Protein AF-A0A913YSI7-F1 (afdb_monomer_lite)

Organism: Exaiptasia diaphana (NCBI:txid2652724)

Secondary structure (DSSP, 8-state):
--------S-EE-HHHHHHHHHHHHT-S----S-HHHHHHHHHHHHHHHHHHHHHHTSEEE-SS-EEE---S---HHHHHHHHHHHHHHHHHHHHHHHHHHHHHHHHHHHHHHHHHHHHHHHHS-TT--TTPPPSS-EEEEE-TT--EEEEE-TTSS-EEEEESS-EEEEEHHHHHHHHHHTT-

Foldseek 3Di:
DDPPPPCDQDKDFLVVVLVVVVCVVCVPDDDDDDCPVVSVVSSVVSVVVLVVCVVQPQWDDDPTIITGDHGPPPVVVVVVVVVVVVVVVVVVVVVVVVVVVVVVVVVVLQVVLVVVVVVVVVVDDPPPPPPDDDPWDKDKADDPPWDWDWDADPVRPDIDIDTPGDIDIGTPSNVSNVVVVVPD

Structure (mmCIF, N/CA/C/O backbone):
data_AF-A0A913YSI7-F1
#
_entry.id   AF-A0A913YSI7-F1
#
loop_
_atom_site.group_PDB
_atom_site.id
_atom_site.type_symbol
_atom_site.label_atom_id
_atom_site.label_alt_id
_atom_site.label_comp_id
_atom_site.label_asym_id
_atom_site.label_entity_id
_atom_site.label_seq_id
_atom_site.pdbx_PDB_ins_code
_atom_site.Cartn_x
_atom_site.Cartn_y
_atom_site.Cartn_z
_atom_site.occupancy
_atom_site.B_iso_or_equiv
_atom_site.auth_seq_id
_atom_site.auth_comp_id
_atom_site.auth_asym_id
_atom_site.auth_atom_id
_atom_site.pdbx_PDB_model_num
ATOM 1 N N . MET A 1 1 ? 37.723 8.901 -17.919 1.00 30.67 1 MET A N 1
ATOM 2 C CA . MET A 1 1 ? 37.934 10.209 -18.571 1.00 30.67 1 MET A CA 1
ATOM 3 C C . MET A 1 1 ? 38.622 9.943 -19.905 1.00 30.67 1 MET A C 1
ATOM 5 O O . MET A 1 1 ? 39.832 10.061 -20.004 1.00 30.67 1 MET A O 1
ATOM 9 N N . TYR A 1 2 ? 37.869 9.456 -20.893 1.00 28.25 2 TYR A N 1
ATOM 10 C CA . TYR A 1 2 ? 38.379 9.284 -22.253 1.00 28.25 2 TYR A CA 1
ATOM 11 C C . TYR A 1 2 ? 37.889 10.478 -23.057 1.00 28.25 2 TYR A C 1
ATOM 13 O O . TYR A 1 2 ? 36.689 10.743 -23.102 1.00 28.25 2 TYR A O 1
ATOM 21 N N . SER A 1 3 ? 38.844 11.237 -23.590 1.00 27.00 3 SER A N 1
ATOM 22 C CA . SER A 1 3 ? 38.614 12.364 -24.483 1.00 27.00 3 SER A CA 1
ATOM 23 C C . SER A 1 3 ? 37.937 11.832 -25.742 1.00 27.00 3 SER A C 1
ATOM 25 O O . SER A 1 3 ? 38.593 11.327 -26.652 1.00 27.00 3 SER A O 1
ATOM 27 N N . VAL A 1 4 ? 36.605 11.871 -25.764 1.00 31.56 4 VAL A N 1
ATOM 28 C CA . VAL A 1 4 ? 35.840 11.734 -26.997 1.00 31.56 4 VAL A CA 1
ATOM 29 C C . VAL A 1 4 ? 36.097 13.033 -27.740 1.00 31.56 4 VAL A C 1
ATOM 31 O O . VAL A 1 4 ? 35.442 14.041 -27.489 1.00 31.56 4 VAL A O 1
ATOM 34 N N . ALA A 1 5 ? 37.126 13.025 -28.586 1.00 32.00 5 ALA A N 1
ATOM 35 C CA . ALA A 1 5 ? 37.303 14.044 -29.598 1.00 32.00 5 ALA A CA 1
ATOM 36 C C . ALA A 1 5 ? 36.008 14.057 -30.410 1.00 32.00 5 ALA A C 1
ATOM 38 O O . ALA A 1 5 ? 35.739 13.162 -31.211 1.00 32.00 5 ALA A O 1
ATOM 39 N N . THR A 1 6 ? 35.161 15.035 -30.113 1.00 35.22 6 THR A N 1
ATOM 40 C CA . THR A 1 6 ? 34.006 15.407 -30.907 1.00 35.22 6 THR A CA 1
ATOM 41 C C . THR A 1 6 ? 34.537 15.750 -32.289 1.00 35.22 6 THR A C 1
ATOM 43 O O . THR A 1 6 ? 34.998 16.865 -32.522 1.00 35.22 6 THR A O 1
ATOM 46 N N . PHE A 1 7 ? 34.553 14.757 -33.179 1.00 43.38 7 PHE A N 1
ATOM 47 C CA . PHE A 1 7 ? 34.752 14.966 -34.601 1.00 43.38 7 PHE A CA 1
ATOM 48 C C . PHE A 1 7 ? 33.644 15.921 -35.044 1.00 43.38 7 PHE A C 1
ATOM 50 O O . PHE A 1 7 ? 32.481 15.530 -35.156 1.00 43.38 7 PHE A O 1
ATOM 57 N N . GLU A 1 8 ? 34.004 17.193 -35.228 1.00 43.41 8 GLU A N 1
ATOM 58 C CA . GLU A 1 8 ? 33.243 18.156 -36.018 1.00 43.41 8 GLU A CA 1
ATOM 59 C C . GLU A 1 8 ? 32.682 17.419 -37.233 1.00 43.41 8 GLU A C 1
ATOM 61 O O . GLU A 1 8 ? 33.470 16.761 -37.902 1.00 43.41 8 GLU A O 1
ATOM 66 N N . LEU A 1 9 ? 31.363 17.468 -37.471 1.00 56.06 9 LEU A N 1
ATOM 67 C CA . LEU A 1 9 ? 30.632 16.795 -38.563 1.00 56.06 9 LEU A CA 1
ATOM 68 C C . LEU A 1 9 ? 31.522 16.515 -39.796 1.00 56.06 9 LEU A C 1
ATOM 70 O O . LEU A 1 9 ? 31.647 17.340 -40.706 1.00 56.06 9 LEU A O 1
ATOM 74 N N . GLY A 1 10 ? 32.183 15.352 -39.771 1.00 63.56 10 GLY A N 1
ATOM 75 C CA . GLY A 1 10 ? 33.493 15.171 -40.396 1.00 63.56 10 GLY A CA 1
ATOM 76 C C . GLY A 1 10 ? 33.384 14.961 -41.888 1.00 63.56 10 GLY A C 1
ATOM 77 O O . GLY A 1 10 ? 33.068 13.863 -42.343 1.00 63.56 10 GLY A O 1
ATOM 78 N N . LYS A 1 11 ? 33.642 16.017 -42.656 1.00 73.88 11 LYS A N 1
ATOM 79 C CA . LYS A 1 11 ? 33.906 15.916 -44.090 1.00 73.88 11 LYS A CA 1
ATOM 80 C C . LYS A 1 11 ? 35.412 15.808 -44.279 1.00 73.88 11 LYS A C 1
ATOM 82 O O . LYS A 1 11 ? 36.142 16.734 -43.938 1.00 73.88 11 LYS A O 1
ATOM 87 N N . SER A 1 12 ? 35.873 14.707 -44.850 1.00 82.25 12 SER A N 1
ATOM 88 C CA . SER A 1 12 ? 37.271 14.526 -45.244 1.00 82.25 12 SER A CA 1
ATOM 89 C C . SER A 1 12 ? 37.337 14.029 -46.683 1.00 82.25 12 SER A C 1
ATOM 91 O O . SER A 1 12 ? 36.323 13.615 -47.234 1.00 82.25 12 SER A O 1
ATOM 93 N N . SER A 1 13 ? 38.497 14.106 -47.327 1.00 82.94 13 SER A N 1
ATOM 94 C CA . SER A 1 13 ? 38.699 13.493 -48.644 1.00 82.94 13 SER A CA 1
ATOM 95 C C . SER A 1 13 ? 39.324 12.113 -48.496 1.00 82.94 13 SER A C 1
ATOM 97 O O . SER A 1 13 ? 40.054 11.870 -47.533 1.00 82.94 13 SER A O 1
ATOM 99 N N . ASP A 1 14 ? 39.087 11.239 -49.474 1.00 80.69 14 ASP A N 1
ATOM 100 C CA . ASP A 1 14 ? 39.703 9.907 -49.529 1.00 80.69 14 ASP A CA 1
ATOM 101 C C . ASP A 1 14 ? 41.232 9.990 -49.376 1.00 80.69 14 ASP A C 1
ATOM 103 O O . ASP A 1 14 ? 41.820 9.243 -48.599 1.00 80.69 14 ASP A O 1
ATOM 107 N N . GLU A 1 15 ? 41.870 10.972 -50.025 1.00 81.56 15 GLU A N 1
ATOM 108 C CA . GLU A 1 15 ? 43.317 11.214 -49.936 1.00 81.56 15 GLU A CA 1
ATOM 109 C C . GLU A 1 15 ? 43.776 11.606 -48.527 1.00 81.56 15 GLU A C 1
ATOM 111 O O . GLU A 1 15 ? 44.777 11.091 -48.035 1.00 81.56 15 GLU A O 1
ATOM 116 N N . LYS A 1 16 ? 43.030 12.481 -47.840 1.00 82.62 16 LYS A N 1
ATOM 117 C CA . LYS A 1 16 ? 43.367 12.889 -46.469 1.00 82.62 16 LYS A CA 1
ATOM 118 C C . LYS A 1 16 ? 43.189 11.740 -45.486 1.00 82.62 16 LYS A C 1
ATOM 120 O O . LYS A 1 16 ? 43.997 11.595 -44.573 1.00 82.62 16 LYS A O 1
ATOM 125 N N . ILE A 1 17 ? 42.143 10.932 -45.661 1.00 81.81 17 ILE A N 1
ATOM 126 C CA . ILE A 1 17 ? 41.920 9.732 -44.845 1.00 81.81 17 ILE A CA 1
ATOM 127 C C . ILE A 1 17 ? 43.068 8.747 -45.074 1.00 81.81 17 ILE A C 1
ATOM 129 O O . ILE A 1 17 ? 43.664 8.267 -44.111 1.00 81.81 17 ILE A O 1
ATOM 133 N N . PHE A 1 18 ? 43.420 8.504 -46.336 1.00 83.19 18 PHE A N 1
ATOM 134 C CA . PHE A 1 18 ? 44.522 7.631 -46.710 1.00 83.19 18 PHE A CA 1
ATOM 135 C C . PHE A 1 18 ? 45.854 8.094 -46.115 1.00 83.19 18 PHE A C 1
ATOM 137 O O . PHE A 1 18 ? 46.536 7.295 -45.481 1.00 83.19 18 PHE A O 1
ATOM 144 N N . ASP A 1 19 ? 46.216 9.370 -46.259 1.00 80.81 19 ASP A N 1
ATOM 145 C CA . ASP A 1 19 ? 47.485 9.896 -45.753 1.00 80.81 19 ASP A CA 1
ATOM 146 C C . ASP A 1 19 ? 47.571 9.851 -44.224 1.00 80.81 19 ASP A C 1
ATOM 148 O O . ASP A 1 19 ? 48.640 9.571 -43.680 1.00 80.81 19 ASP A O 1
ATOM 152 N N . THR A 1 20 ? 46.462 10.087 -43.517 1.00 82.75 20 THR A N 1
ATOM 153 C CA . THR A 1 20 ? 46.415 9.945 -42.056 1.00 82.75 20 THR A CA 1
ATOM 154 C C . THR A 1 20 ? 46.611 8.490 -41.638 1.00 82.75 20 THR A C 1
ATOM 156 O O . THR A 1 20 ? 47.482 8.213 -40.817 1.00 82.75 20 THR A O 1
ATOM 159 N N . VAL A 1 21 ? 45.870 7.551 -42.237 1.00 81.31 21 VAL A N 1
ATOM 160 C CA . VAL A 1 21 ? 46.005 6.113 -41.943 1.00 81.31 21 VAL A CA 1
ATOM 161 C C . VAL A 1 21 ? 47.410 5.619 -42.285 1.00 81.31 21 VAL A C 1
ATOM 163 O O . VAL A 1 21 ? 48.029 4.899 -41.506 1.00 81.31 21 VAL A O 1
ATOM 166 N N . PHE A 1 22 ? 47.951 6.046 -43.425 1.00 81.19 22 PHE A N 1
ATOM 167 C CA . PHE A 1 22 ? 49.294 5.687 -43.859 1.00 81.19 22 PHE A CA 1
ATOM 168 C C . PHE A 1 22 ? 50.362 6.197 -42.882 1.00 81.19 22 PHE A C 1
ATOM 170 O O . PHE A 1 22 ? 51.270 5.445 -42.540 1.00 81.19 22 PHE A O 1
ATOM 177 N N . LYS A 1 23 ? 50.243 7.438 -42.389 1.00 80.81 23 LYS A N 1
ATOM 178 C CA . LYS A 1 23 ? 51.159 8.008 -41.385 1.00 80.81 23 LYS A CA 1
ATOM 179 C C . LYS A 1 23 ? 51.053 7.332 -40.019 1.00 80.81 23 LYS A C 1
ATOM 181 O O . LYS A 1 23 ? 52.076 7.155 -39.373 1.00 80.81 23 LYS A O 1
ATOM 186 N N . GLU A 1 24 ? 49.849 6.976 -39.573 1.00 80.44 24 GLU A N 1
ATOM 187 C CA . GLU A 1 24 ? 49.634 6.242 -38.314 1.00 80.44 24 GLU A CA 1
ATOM 188 C C . GLU A 1 24 ? 50.287 4.855 -38.357 1.00 80.44 24 GLU A C 1
ATOM 190 O O . GLU A 1 24 ? 51.017 4.487 -37.443 1.00 80.44 24 GLU A O 1
ATOM 195 N N . LEU A 1 25 ? 50.098 4.114 -39.454 1.00 74.81 25 LEU A N 1
ATOM 196 C CA . LEU A 1 25 ? 50.647 2.761 -39.611 1.00 74.81 25 LEU A CA 1
ATOM 197 C C . LEU A 1 25 ? 52.181 2.714 -39.703 1.00 74.81 25 LEU A C 1
ATOM 199 O O . LEU A 1 25 ? 52.760 1.663 -39.458 1.00 74.81 25 LEU A O 1
ATOM 203 N N . HIS A 1 26 ? 52.832 3.827 -40.055 1.00 74.88 26 HIS A N 1
ATOM 204 C CA . HIS A 1 26 ? 54.292 3.926 -40.205 1.00 74.88 26 HIS A CA 1
ATOM 205 C C . HIS A 1 26 ? 54.926 4.870 -39.165 1.00 74.88 26 HIS A C 1
ATOM 207 O O . HIS A 1 26 ? 56.011 5.405 -39.393 1.00 74.88 26 HIS A O 1
ATOM 213 N N . ARG A 1 27 ? 54.235 5.132 -38.045 1.00 65.31 27 ARG A N 1
ATOM 214 C CA . ARG A 1 27 ? 54.713 6.019 -36.971 1.00 65.31 27 ARG A CA 1
ATOM 215 C C . ARG A 1 27 ? 55.834 5.388 -36.134 1.00 65.31 27 ARG A C 1
ATOM 217 O O . ARG A 1 27 ? 56.677 6.130 -35.636 1.00 65.31 27 ARG A O 1
ATOM 224 N N . ASP A 1 28 ? 55.876 4.058 -36.035 1.00 55.56 28 ASP A N 1
ATOM 225 C CA . ASP A 1 28 ? 56.994 3.327 -35.431 1.00 55.56 28 ASP A CA 1
ATOM 226 C C . ASP A 1 28 ? 58.027 2.957 -36.499 1.00 55.56 28 ASP A C 1
ATOM 228 O O . ASP A 1 28 ? 57.706 2.386 -37.541 1.00 55.56 28 ASP A O 1
ATOM 232 N N . GLY A 1 29 ? 59.268 3.380 -36.255 1.00 56.41 29 GLY A N 1
ATOM 233 C CA . GLY A 1 29 ? 60.347 3.452 -37.233 1.00 56.41 29 GLY A CA 1
ATOM 234 C C . GLY A 1 29 ? 60.817 2.115 -37.793 1.00 56.41 29 GLY A C 1
ATOM 235 O O . GLY A 1 29 ? 61.852 1.611 -37.367 1.00 56.41 29 GLY A O 1
ATOM 236 N N . ASP A 1 30 ? 60.144 1.631 -38.833 1.00 51.09 30 ASP A N 1
ATOM 237 C CA . ASP A 1 30 ? 60.699 0.633 -39.743 1.00 51.09 30 ASP A CA 1
ATOM 238 C C . ASP A 1 30 ? 61.021 1.291 -41.093 1.00 51.09 30 ASP A C 1
ATOM 240 O O . ASP A 1 30 ? 60.179 1.497 -41.973 1.00 51.09 30 ASP A O 1
ATOM 244 N N . HIS A 1 31 ? 62.280 1.702 -41.242 1.00 57.47 31 HIS A N 1
ATOM 245 C CA . HIS A 1 31 ? 62.842 1.998 -42.550 1.00 57.47 31 HIS A CA 1
ATOM 246 C C . HIS A 1 31 ? 63.163 0.667 -43.232 1.00 57.47 31 HIS A C 1
ATOM 248 O O . HIS A 1 31 ? 64.019 -0.063 -42.748 1.00 57.47 31 HIS A O 1
ATOM 254 N N . VAL A 1 32 ? 62.558 0.413 -44.397 1.00 47.44 32 VAL A N 1
ATOM 255 C CA . VAL A 1 32 ? 63.243 0.135 -45.679 1.00 47.44 32 VAL A CA 1
ATOM 256 C C . VAL A 1 32 ? 62.246 -0.490 -46.675 1.00 47.44 32 VAL A C 1
ATOM 258 O O . VAL A 1 32 ? 61.793 -1.615 -46.539 1.00 47.44 32 VAL A O 1
ATOM 261 N N . GLN A 1 33 ? 61.943 0.291 -47.716 1.00 51.66 33 GLN A N 1
ATOM 262 C CA . GLN A 1 33 ? 61.749 -0.155 -49.103 1.00 51.66 33 GLN A CA 1
ATOM 263 C C . GLN A 1 33 ? 60.723 -1.272 -49.390 1.00 51.66 33 GLN A C 1
ATOM 265 O O . GLN A 1 33 ? 61.077 -2.345 -49.849 1.00 51.66 33 GLN A O 1
ATOM 270 N N . GLU A 1 34 ? 59.433 -0.927 -49.331 1.00 51.72 34 GLU A N 1
ATOM 271 C CA . GLU A 1 34 ? 58.437 -1.351 -50.339 1.00 51.72 34 GLU A CA 1
ATOM 272 C C . GLU A 1 34 ? 57.226 -0.391 -50.339 1.00 51.72 34 GLU A C 1
ATOM 274 O O . GLU A 1 34 ? 56.056 -0.745 -50.200 1.00 51.72 34 GLU A O 1
ATOM 279 N N . ILE A 1 35 ? 57.512 0.906 -50.475 1.00 57.25 35 ILE A N 1
ATOM 280 C CA . ILE A 1 35 ? 56.524 1.991 -50.312 1.00 57.25 35 ILE A CA 1
ATOM 281 C C . ILE A 1 35 ? 55.412 1.924 -51.387 1.00 57.25 35 ILE A C 1
ATOM 283 O O . ILE A 1 35 ? 54.279 2.339 -51.156 1.00 57.25 35 ILE A O 1
ATOM 287 N N . SER A 1 36 ? 55.709 1.367 -52.565 1.00 55.00 36 SER A N 1
ATOM 288 C CA . SER A 1 36 ? 54.787 1.251 -53.708 1.00 55.00 36 SER A CA 1
ATOM 289 C C . SER A 1 36 ? 53.689 0.183 -53.523 1.00 55.00 36 SER A C 1
ATOM 291 O O . SER A 1 36 ? 52.503 0.537 -53.587 1.00 55.00 36 SER A O 1
ATOM 293 N N . PRO A 1 37 ? 54.016 -1.106 -53.285 1.00 60.72 37 PRO A N 1
ATOM 294 C CA . PRO A 1 37 ? 52.999 -2.145 -53.122 1.00 60.72 37 PRO A CA 1
ATOM 295 C C . PRO A 1 37 ? 52.193 -1.969 -51.832 1.00 60.72 37 PRO A C 1
ATOM 297 O O . PRO A 1 37 ? 50.979 -2.191 -51.843 1.00 60.72 37 PRO A O 1
ATOM 300 N N . ASN A 1 38 ? 52.817 -1.475 -50.757 1.00 73.12 38 ASN A N 1
ATOM 301 C CA . ASN A 1 38 ? 52.132 -1.295 -49.480 1.00 73.12 38 ASN A CA 1
ATOM 302 C C . ASN A 1 38 ? 51.094 -0.158 -49.538 1.00 73.12 38 ASN A C 1
ATOM 304 O O . ASN A 1 38 ? 49.963 -0.331 -49.085 1.00 73.12 38 ASN A O 1
ATOM 308 N N . ARG A 1 39 ? 51.398 0.963 -50.219 1.00 78.38 39 ARG A N 1
ATOM 309 C CA . ARG A 1 39 ? 50.410 2.032 -50.481 1.00 78.38 39 ARG A CA 1
ATOM 310 C C . ARG A 1 39 ? 49.209 1.532 -51.280 1.00 78.38 39 ARG A C 1
ATOM 312 O O . ARG A 1 39 ? 48.076 1.854 -50.933 1.00 78.38 39 ARG A O 1
ATOM 319 N N . LYS A 1 40 ? 49.432 0.728 -52.326 1.00 82.56 40 LYS A N 1
ATOM 320 C CA . LYS A 1 40 ? 48.342 0.158 -53.141 1.00 82.56 40 LYS A CA 1
ATOM 321 C C . LYS A 1 40 ? 47.464 -0.797 -52.334 1.00 82.56 40 LYS A C 1
ATOM 323 O O . LYS A 1 40 ? 46.245 -0.767 -52.482 1.00 82.56 40 LYS A O 1
ATOM 328 N N . ASN A 1 41 ? 48.068 -1.617 -51.474 1.00 84.50 41 ASN A N 1
ATOM 329 C CA . ASN A 1 41 ? 47.334 -2.535 -50.608 1.00 84.50 41 ASN A CA 1
ATOM 330 C C . ASN A 1 41 ? 46.482 -1.770 -49.587 1.00 84.50 41 ASN A C 1
ATOM 332 O O . ASN A 1 41 ? 45.275 -1.993 -49.522 1.00 84.50 41 ASN A O 1
ATOM 336 N N . ILE A 1 42 ? 47.074 -0.799 -48.885 1.00 82.56 42 ILE A N 1
ATOM 337 C CA . ILE A 1 42 ? 46.356 0.060 -47.931 1.00 82.56 42 ILE A CA 1
ATOM 338 C C . ILE A 1 42 ? 45.213 0.798 -48.631 1.00 82.56 42 ILE A C 1
ATOM 340 O O . ILE A 1 42 ? 44.110 0.837 -48.101 1.00 82.56 42 ILE A O 1
ATOM 344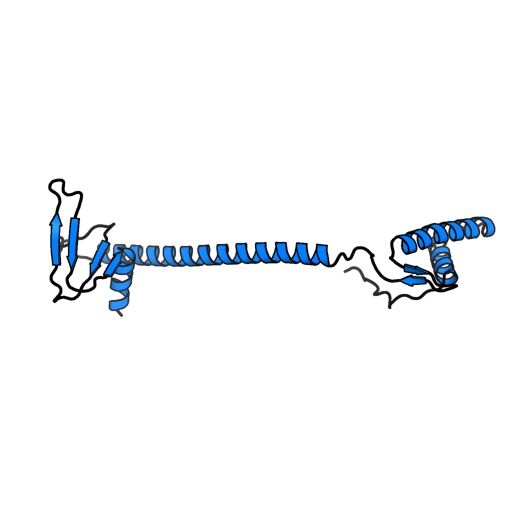 N N . ASN A 1 43 ? 45.427 1.310 -49.847 1.00 85.06 43 ASN A N 1
ATOM 345 C CA . ASN A 1 43 ? 44.383 2.022 -50.581 1.00 85.06 43 ASN A CA 1
ATOM 346 C C . ASN A 1 43 ? 43.219 1.092 -50.961 1.00 85.06 43 ASN A C 1
ATOM 348 O O . ASN A 1 43 ? 42.054 1.455 -50.819 1.00 85.06 43 ASN A O 1
ATOM 352 N N . ARG A 1 44 ? 43.522 -0.146 -51.377 1.00 87.69 44 ARG A N 1
ATOM 353 C CA . ARG A 1 44 ? 42.499 -1.166 -51.648 1.00 87.69 44 ARG A CA 1
ATOM 354 C C . ARG A 1 44 ? 41.706 -1.516 -50.387 1.00 87.69 44 ARG A C 1
ATOM 356 O O . ARG A 1 44 ? 40.484 -1.557 -50.441 1.00 87.69 44 ARG A O 1
ATOM 363 N N . ARG A 1 45 ? 42.382 -1.724 -49.253 1.00 90.25 45 ARG A N 1
ATOM 364 C CA . ARG A 1 45 ? 41.734 -2.042 -47.969 1.00 90.25 45 ARG A CA 1
ATOM 365 C C . ARG A 1 45 ? 40.911 -0.885 -47.423 1.00 90.25 45 ARG A C 1
ATOM 367 O O . ARG A 1 45 ? 39.819 -1.113 -46.919 1.00 90.25 45 ARG A O 1
ATOM 374 N N . LEU A 1 46 ? 41.399 0.342 -47.567 1.00 89.19 46 LEU A N 1
ATOM 375 C CA . LEU A 1 46 ? 40.636 1.535 -47.229 1.00 89.19 46 LEU A CA 1
ATOM 376 C C . LEU A 1 46 ? 39.363 1.611 -48.077 1.00 89.19 46 LEU A C 1
ATOM 378 O O . LEU A 1 46 ? 38.295 1.860 -47.534 1.00 89.19 46 LEU A O 1
ATOM 382 N N . GLY A 1 47 ? 39.456 1.316 -49.376 1.00 87.38 47 GLY A N 1
ATOM 383 C CA . GLY A 1 47 ? 38.295 1.187 -50.254 1.00 87.38 47 GLY A CA 1
ATOM 384 C C . GLY A 1 47 ? 37.295 0.134 -49.771 1.00 87.38 47 GLY A C 1
ATOM 385 O O . GLY A 1 47 ? 36.110 0.439 -49.687 1.00 87.38 47 GLY A O 1
ATOM 386 N N . ASP A 1 48 ? 37.763 -1.065 -49.399 1.00 91.00 48 ASP A N 1
ATOM 387 C CA . ASP A 1 48 ? 36.913 -2.138 -48.854 1.00 91.00 48 ASP A CA 1
ATOM 388 C C . ASP A 1 48 ? 36.162 -1.668 -47.588 1.00 91.00 48 ASP A C 1
ATOM 390 O O . ASP A 1 48 ? 34.953 -1.878 -47.455 1.00 91.00 48 ASP A O 1
ATOM 394 N N . VAL A 1 49 ? 36.862 -0.986 -46.674 1.00 90.81 49 VAL A N 1
ATOM 395 C CA . VAL A 1 49 ? 36.296 -0.470 -45.416 1.00 90.81 49 VAL A CA 1
ATOM 396 C C . VAL A 1 49 ? 35.313 0.672 -45.667 1.00 90.81 49 VAL A C 1
ATOM 398 O O . VAL A 1 49 ? 34.212 0.652 -45.125 1.00 90.81 49 VAL A O 1
ATOM 401 N N . LEU A 1 50 ? 35.666 1.642 -46.514 1.00 88.62 50 LEU A N 1
ATOM 402 C CA . LEU A 1 50 ? 34.788 2.764 -46.851 1.00 88.62 50 LEU A CA 1
ATOM 403 C C . LEU A 1 50 ? 33.532 2.281 -47.581 1.00 88.62 50 LEU A C 1
ATOM 405 O O . LEU A 1 50 ? 32.435 2.698 -47.235 1.00 88.62 50 LEU A O 1
ATOM 409 N N . ASN A 1 51 ? 33.657 1.352 -48.530 1.00 90.75 51 ASN A N 1
ATOM 410 C CA . ASN A 1 51 ? 32.494 0.782 -49.210 1.00 90.75 51 ASN A CA 1
ATOM 411 C C . ASN A 1 51 ? 31.600 0.008 -48.230 1.00 90.75 51 ASN A C 1
ATOM 413 O O . ASN A 1 51 ? 30.380 0.080 -48.332 1.00 90.75 51 ASN A O 1
ATOM 417 N N . SER A 1 52 ? 32.189 -0.697 -47.257 1.00 90.50 52 SER A N 1
ATOM 418 C CA . SER A 1 52 ? 31.423 -1.371 -46.202 1.00 90.50 52 SER A CA 1
ATOM 419 C C . SER A 1 52 ? 30.687 -0.359 -45.325 1.00 90.50 52 SER A C 1
ATOM 421 O O . SER A 1 52 ? 29.498 -0.512 -45.084 1.00 90.50 52 SER A O 1
ATOM 423 N N . PHE A 1 53 ? 31.353 0.712 -44.890 1.00 88.75 53 PHE A N 1
ATOM 424 C CA . PHE A 1 53 ? 30.726 1.771 -44.094 1.00 88.75 53 PHE A CA 1
ATOM 425 C C . PHE A 1 53 ? 29.653 2.541 -44.865 1.00 88.75 53 PHE A C 1
ATOM 427 O O . PHE A 1 53 ? 28.652 2.935 -44.272 1.00 88.75 53 PHE A O 1
ATOM 434 N N . GLU A 1 54 ? 29.823 2.740 -46.168 1.00 86.94 54 GLU A N 1
ATOM 435 C CA . GLU A 1 54 ? 28.809 3.339 -47.036 1.00 86.94 54 GLU A CA 1
ATOM 436 C C . GLU A 1 54 ? 27.595 2.416 -47.189 1.00 86.94 54 GLU A C 1
ATOM 438 O O . GLU A 1 54 ? 26.469 2.864 -46.996 1.00 86.94 54 GLU A O 1
ATOM 443 N N . ALA A 1 55 ? 27.818 1.125 -47.460 1.00 86.56 55 ALA A N 1
ATOM 444 C CA . ALA A 1 55 ? 26.753 0.130 -47.583 1.00 86.56 55 ALA A CA 1
ATOM 445 C C . ALA A 1 55 ? 25.985 -0.072 -46.272 1.00 86.56 55 ALA A C 1
ATOM 447 O O . ALA A 1 55 ? 24.775 -0.278 -46.292 1.00 86.56 55 ALA A O 1
ATOM 448 N N . ILE A 1 56 ? 26.687 0.005 -45.138 1.00 83.38 56 ILE A N 1
ATOM 449 C CA . ILE A 1 56 ? 26.070 -0.023 -43.816 1.00 83.38 56 ILE A CA 1
ATOM 450 C C . ILE A 1 56 ? 25.243 1.256 -43.615 1.00 83.38 56 ILE A C 1
ATOM 452 O O . ILE A 1 56 ? 24.156 1.170 -43.066 1.00 83.38 56 ILE A O 1
ATOM 456 N N . GLY A 1 57 ? 25.692 2.415 -44.117 1.00 81.81 57 GLY A N 1
ATOM 457 C CA . GLY A 1 57 ? 25.010 3.713 -43.989 1.00 81.81 57 GLY A CA 1
ATOM 458 C C . GLY A 1 57 ? 25.676 4.665 -42.989 1.00 81.81 57 GLY A C 1
ATOM 459 O O . GLY A 1 57 ? 25.071 5.641 -42.554 1.00 81.81 57 GLY A O 1
ATOM 460 N N . MET A 1 58 ? 26.929 4.389 -42.613 1.00 84.88 58 MET A N 1
ATOM 461 C CA . MET A 1 58 ? 27.708 5.201 -41.673 1.00 84.88 58 MET A CA 1
ATOM 462 C C . MET A 1 58 ? 28.321 6.450 -42.283 1.00 84.88 58 MET A C 1
ATOM 464 O O . MET A 1 58 ? 28.569 7.438 -41.584 1.00 84.88 58 MET A O 1
ATOM 468 N N . ILE A 1 59 ? 28.601 6.397 -43.582 1.00 87.44 59 ILE A N 1
ATOM 469 C CA . ILE A 1 59 ? 29.258 7.464 -44.329 1.00 87.44 59 ILE A CA 1
ATOM 470 C C . ILE A 1 59 ? 28.541 7.706 -45.660 1.00 87.44 59 ILE A C 1
ATOM 472 O O . ILE A 1 59 ? 27.981 6.781 -46.239 1.00 87.44 59 ILE A O 1
ATOM 476 N N . LEU A 1 60 ? 28.585 8.942 -46.167 1.00 85.00 60 LEU A N 1
ATOM 477 C CA . LEU A 1 60 ? 28.245 9.251 -47.562 1.00 85.0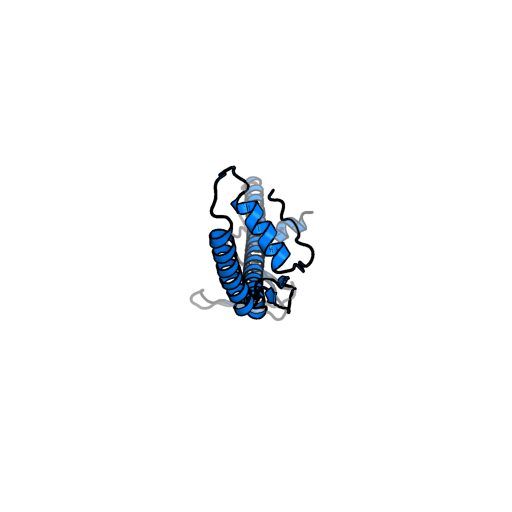0 60 LEU A CA 1
ATOM 478 C C . LEU A 1 60 ? 29.531 9.423 -48.358 1.00 85.00 60 LEU A C 1
ATOM 480 O O . LEU A 1 60 ? 30.359 10.269 -47.996 1.00 85.00 60 LEU A O 1
ATOM 484 N N . LYS A 1 61 ? 29.660 8.694 -49.467 1.00 83.00 61 LYS A N 1
ATOM 485 C CA . LYS A 1 61 ? 30.778 8.833 -50.397 1.00 83.00 61 LYS A CA 1
ATOM 486 C C . LYS A 1 61 ? 30.377 9.700 -51.591 1.00 83.00 61 LYS A C 1
ATOM 488 O O . LYS A 1 61 ? 29.559 9.339 -52.430 1.00 83.00 61 LYS A O 1
ATOM 493 N N . GLY A 1 62 ? 30.945 10.898 -51.657 1.00 81.06 62 GLY A N 1
ATOM 494 C CA . GLY A 1 62 ? 30.929 11.751 -52.843 1.00 81.06 62 GLY A CA 1
ATOM 495 C C . GLY A 1 62 ? 32.156 11.504 -53.721 1.00 81.06 62 GLY A C 1
ATOM 496 O O . GLY A 1 62 ? 33.032 10.721 -53.378 1.00 81.06 62 GLY A O 1
ATOM 497 N N . ARG A 1 63 ? 32.271 12.235 -54.839 1.00 74.94 63 ARG A N 1
ATOM 498 C CA . ARG A 1 63 ? 33.376 12.049 -55.804 1.00 74.94 63 ARG A CA 1
ATOM 499 C C . ARG A 1 63 ? 34.783 12.153 -55.195 1.00 74.94 63 ARG A C 1
ATOM 501 O O . ARG A 1 63 ? 35.659 11.466 -55.684 1.00 74.94 63 ARG A O 1
ATOM 508 N N . ASN A 1 64 ? 34.983 13.005 -54.185 1.00 76.00 64 ASN A N 1
ATOM 509 C CA . ASN A 1 64 ? 36.263 13.211 -53.482 1.00 76.00 64 ASN A CA 1
ATOM 510 C C . ASN A 1 64 ? 36.060 13.570 -51.993 1.00 76.00 64 ASN A C 1
ATOM 512 O O . ASN A 1 64 ? 36.930 14.169 -51.361 1.00 76.00 64 ASN A O 1
ATOM 516 N N . ILE A 1 65 ? 34.872 13.297 -51.444 1.00 82.88 65 ILE A N 1
ATOM 517 C CA . ILE A 1 65 ? 34.497 13.704 -50.085 1.00 82.88 65 ILE A CA 1
ATOM 518 C C . ILE A 1 65 ? 33.769 12.547 -49.419 1.00 82.88 65 ILE A C 1
ATOM 52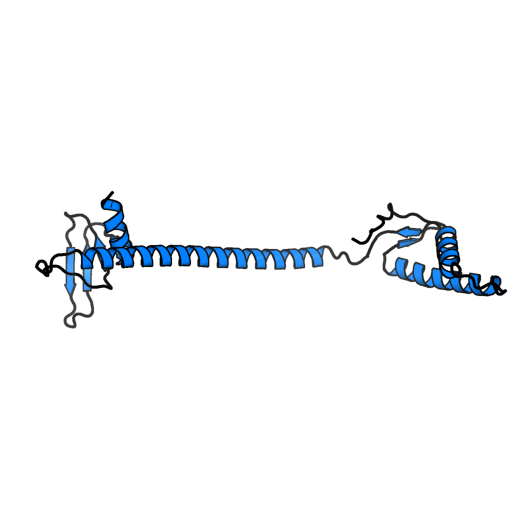0 O O . ILE A 1 65 ? 32.724 12.121 -49.901 1.00 82.88 65 ILE A O 1
ATOM 524 N N . VAL A 1 66 ? 34.282 12.110 -48.279 1.00 85.69 66 VAL A N 1
ATOM 525 C CA . VAL A 1 66 ? 33.627 11.201 -47.348 1.00 85.69 66 VAL A CA 1
ATOM 526 C C . VAL A 1 66 ? 33.058 12.028 -46.211 1.00 85.69 66 VAL A C 1
ATOM 528 O O . VAL A 1 66 ? 33.781 12.766 -45.535 1.00 85.69 66 VAL A O 1
ATOM 531 N N . LYS A 1 67 ? 31.748 11.922 -46.008 1.00 86.75 67 LYS A N 1
ATOM 532 C CA . LYS A 1 67 ? 31.053 12.569 -44.897 1.00 86.75 67 LYS A CA 1
ATOM 533 C C . LYS A 1 67 ? 30.628 11.516 -43.884 1.00 86.75 67 LYS A C 1
ATOM 535 O O . LYS A 1 67 ? 29.896 10.603 -44.245 1.00 86.75 67 LYS A O 1
ATOM 540 N N . TRP A 1 68 ? 31.019 11.686 -42.625 1.00 85.75 68 TRP A N 1
ATOM 541 C CA . TRP A 1 68 ? 30.494 10.881 -41.522 1.00 85.75 68 TRP A CA 1
ATOM 542 C C . TRP A 1 68 ? 29.018 11.220 -41.252 1.00 85.75 68 TRP A C 1
ATOM 544 O O . TRP A 1 68 ? 28.677 12.397 -41.095 1.00 85.75 68 TRP A O 1
ATOM 554 N N . ILE A 1 69 ? 28.148 10.206 -41.231 1.00 80.38 69 ILE A N 1
ATOM 555 C CA . ILE A 1 69 ? 26.708 10.338 -40.947 1.00 80.38 69 ILE A CA 1
ATOM 556 C C . ILE A 1 69 ? 26.386 9.872 -39.520 1.00 80.38 69 ILE A C 1
ATOM 558 O O . ILE A 1 69 ? 25.625 10.549 -38.835 1.00 80.38 69 ILE A O 1
ATOM 562 N N . GLY A 1 70 ? 26.985 8.766 -39.061 1.00 75.00 70 GLY A N 1
ATOM 563 C CA . GLY A 1 70 ? 26.672 8.117 -37.774 1.00 75.00 70 GLY A CA 1
ATOM 564 C C . GLY A 1 70 ? 26.201 6.667 -37.946 1.00 75.00 70 GLY A C 1
ATOM 565 O O . GLY A 1 70 ? 26.079 6.199 -39.064 1.00 75.00 70 GLY A O 1
ATOM 566 N N . TYR A 1 71 ? 25.969 5.919 -36.864 1.00 75.94 71 TYR A N 1
ATOM 567 C CA . TYR A 1 71 ? 25.579 4.502 -36.961 1.00 75.94 71 TYR A CA 1
ATOM 568 C C . TYR A 1 71 ? 24.152 4.359 -37.557 1.00 75.94 71 TYR A C 1
ATOM 570 O O . TYR A 1 71 ? 23.249 5.047 -37.087 1.00 75.94 71 TYR A O 1
ATOM 578 N N . PRO A 1 72 ? 23.924 3.490 -38.560 1.00 64.75 72 PRO A N 1
ATOM 579 C CA . PRO A 1 72 ? 22.676 3.449 -39.335 1.00 64.75 72 PRO A CA 1
ATOM 580 C C . PRO A 1 72 ? 21.517 2.681 -38.694 1.00 64.75 72 PRO A C 1
ATOM 582 O O . PRO A 1 72 ? 20.426 2.693 -39.245 1.00 64.75 72 PRO A O 1
ATOM 585 N N . ASN A 1 73 ? 21.704 2.115 -37.504 1.00 58.72 73 ASN A N 1
ATOM 586 C CA . ASN A 1 73 ? 20.631 1.483 -36.733 1.00 58.72 73 ASN A CA 1
ATOM 587 C C . ASN A 1 73 ? 20.357 2.289 -35.469 1.00 58.72 73 ASN A C 1
ATOM 589 O O . ASN A 1 73 ? 20.484 1.803 -34.350 1.00 58.72 73 ASN A O 1
ATOM 593 N N . TYR A 1 74 ? 20.018 3.558 -35.658 1.00 59.03 74 TYR A N 1
ATOM 594 C CA . TYR A 1 74 ? 19.173 4.229 -34.687 1.00 59.03 74 TYR A CA 1
ATOM 595 C C . TYR A 1 74 ? 17.738 3.977 -35.149 1.00 59.03 74 TYR A C 1
ATOM 597 O O . TYR A 1 74 ? 17.095 4.867 -35.712 1.00 59.03 74 TYR A O 1
ATOM 605 N N . ASP A 1 75 ? 17.276 2.729 -35.013 1.00 64.56 75 ASP A N 1
ATOM 606 C CA . ASP A 1 75 ? 15.865 2.404 -35.190 1.00 64.56 75 ASP A CA 1
ATOM 607 C C . ASP A 1 75 ? 15.145 3.112 -34.051 1.00 64.56 75 ASP A C 1
ATOM 609 O O . ASP A 1 75 ? 15.024 2.608 -32.939 1.00 64.56 75 ASP A O 1
ATOM 613 N N . LYS A 1 76 ? 14.739 4.357 -34.313 1.00 70.31 76 LYS A N 1
ATOM 614 C CA . LYS A 1 76 ? 14.040 5.205 -33.343 1.00 70.31 76 LYS A CA 1
ATOM 615 C C . LYS A 1 76 ? 12.848 4.469 -32.741 1.00 70.31 76 LYS A C 1
ATOM 617 O O . LYS A 1 76 ? 12.522 4.693 -31.589 1.00 70.31 76 LYS A O 1
ATOM 622 N N . GLU A 1 77 ? 12.242 3.567 -33.509 1.00 74.19 77 GLU A N 1
ATOM 623 C CA . GLU A 1 77 ? 11.161 2.690 -33.068 1.00 74.19 77 GLU A CA 1
ATOM 624 C C . GLU A 1 77 ? 11.605 1.676 -31.998 1.00 74.19 77 GLU A C 1
ATOM 626 O O . GLU A 1 77 ? 10.872 1.466 -31.034 1.00 74.19 77 GLU A O 1
ATOM 631 N N . GLU A 1 78 ? 12.799 1.082 -32.114 1.00 80.44 78 GLU A N 1
ATOM 632 C CA . GLU A 1 78 ? 13.352 0.157 -31.113 1.00 80.44 78 GLU A CA 1
ATOM 633 C C . GLU A 1 78 ? 13.755 0.905 -29.834 1.00 80.44 78 GLU A C 1
ATOM 635 O O . GLU A 1 78 ? 13.395 0.481 -28.736 1.00 80.44 78 GLU A O 1
ATOM 640 N N . GLU A 1 79 ? 14.397 2.073 -29.958 1.00 81.81 79 GLU A N 1
ATOM 641 C CA . GLU A 1 79 ? 14.723 2.923 -28.803 1.00 81.81 79 GLU A CA 1
ATOM 642 C C . GLU A 1 79 ? 13.453 3.454 -28.114 1.00 81.81 79 GLU A C 1
ATOM 644 O O . GLU A 1 79 ? 13.369 3.478 -26.887 1.00 81.81 79 GLU A O 1
ATOM 649 N N . GLU A 1 80 ? 12.436 3.876 -28.873 1.00 84.94 80 GLU A N 1
ATOM 650 C CA . GLU A 1 80 ? 11.154 4.314 -28.315 1.00 84.94 80 GLU A CA 1
ATOM 651 C C . GLU A 1 80 ? 10.429 3.164 -27.610 1.00 84.94 80 GLU A C 1
ATOM 653 O O . GLU A 1 80 ? 9.851 3.376 -26.539 1.00 84.94 80 GLU A O 1
ATOM 658 N N . ALA A 1 81 ? 10.490 1.948 -28.161 1.00 87.19 81 ALA A N 1
ATOM 659 C CA . ALA A 1 81 ? 9.947 0.756 -27.524 1.00 87.19 81 ALA A CA 1
ATOM 660 C C . ALA A 1 81 ? 10.685 0.426 -26.217 1.00 87.19 81 ALA A C 1
ATOM 662 O O . ALA A 1 81 ? 10.028 0.241 -25.192 1.00 87.19 81 ALA A O 1
ATOM 663 N N . GLU A 1 82 ? 12.020 0.421 -26.213 1.00 90.19 82 GLU A N 1
ATOM 664 C CA . GLU A 1 82 ? 12.839 0.184 -25.014 1.00 90.19 82 GLU A CA 1
ATOM 665 C C . GLU A 1 82 ? 12.624 1.274 -23.956 1.00 90.19 82 GLU A C 1
ATOM 667 O O . GLU A 1 82 ? 12.432 1.009 -22.769 1.00 90.19 82 GLU A O 1
ATOM 672 N N . LYS A 1 83 ? 12.577 2.538 -24.374 1.00 92.50 83 LYS A N 1
ATOM 673 C CA . LYS A 1 83 ? 12.285 3.648 -23.470 1.00 92.50 83 LYS A CA 1
ATOM 674 C C . LYS A 1 83 ? 10.900 3.496 -22.857 1.00 92.50 83 LYS A C 1
ATOM 676 O O . LYS A 1 83 ? 10.741 3.742 -21.662 1.00 92.50 83 LYS A O 1
ATOM 681 N N . LYS A 1 84 ? 9.909 3.076 -23.645 1.00 94.12 84 LYS A N 1
ATOM 682 C CA . LYS A 1 84 ? 8.550 2.838 -23.160 1.00 94.12 84 LYS A CA 1
ATOM 683 C C . LYS A 1 84 ? 8.516 1.712 -22.127 1.00 94.12 84 LYS A C 1
ATOM 685 O O . LYS A 1 84 ? 7.962 1.922 -21.047 1.00 94.12 84 LYS A O 1
ATOM 690 N N . THR A 1 85 ? 9.145 0.567 -22.399 1.00 95.81 85 THR A N 1
ATOM 691 C CA . THR A 1 85 ? 9.190 -0.552 -21.442 1.00 95.81 85 THR A CA 1
ATOM 692 C C . THR A 1 85 ? 9.865 -0.140 -20.136 1.00 95.81 85 THR A C 1
ATOM 694 O O . THR A 1 85 ? 9.297 -0.352 -19.065 1.00 95.81 85 THR A O 1
ATOM 697 N N . LEU A 1 86 ? 11.003 0.555 -20.206 1.00 97.00 86 LEU A N 1
ATOM 698 C CA . LEU A 1 86 ? 11.700 1.075 -19.027 1.00 97.00 86 LEU A CA 1
ATOM 699 C C . LEU A 1 86 ? 10.849 2.087 -18.246 1.00 97.00 86 LEU A C 1
ATOM 701 O O . LEU A 1 86 ? 10.858 2.086 -17.012 1.00 97.00 86 LEU A O 1
ATOM 705 N N . THR A 1 87 ? 10.089 2.951 -18.929 1.00 97.00 87 THR A N 1
ATOM 706 C CA . THR A 1 87 ? 9.181 3.883 -18.245 1.00 97.00 87 THR A CA 1
ATOM 707 C C . THR A 1 87 ? 8.022 3.172 -17.557 1.00 97.00 87 THR A C 1
ATOM 709 O O . THR A 1 87 ? 7.682 3.543 -16.433 1.00 97.00 87 THR A O 1
ATOM 712 N N . ASP A 1 88 ? 7.458 2.135 -18.176 1.00 97.56 88 ASP A N 1
ATOM 713 C CA . ASP A 1 88 ? 6.367 1.348 -17.598 1.00 97.56 88 ASP A CA 1
ATOM 714 C C . ASP A 1 88 ? 6.851 0.568 -16.363 1.00 97.56 88 ASP A C 1
ATOM 716 O O . ASP A 1 88 ? 6.190 0.555 -15.319 1.00 97.56 88 ASP A O 1
ATOM 720 N N . GLU A 1 89 ? 8.048 -0.023 -16.432 1.00 97.75 89 GLU A N 1
ATOM 721 C CA . GLU A 1 89 ? 8.690 -0.687 -15.294 1.00 97.75 89 GLU A CA 1
ATOM 722 C C . GLU A 1 89 ? 8.975 0.284 -14.149 1.00 97.75 89 GLU A C 1
ATOM 724 O O . GLU A 1 89 ? 8.641 -0.002 -12.994 1.00 97.75 89 GLU A O 1
ATOM 729 N N . LYS A 1 90 ? 9.526 1.464 -14.461 1.00 98.12 90 LYS A N 1
ATOM 730 C CA . LYS A 1 90 ? 9.753 2.523 -13.475 1.00 98.12 90 LYS A CA 1
ATOM 731 C C . LYS A 1 90 ? 8.448 2.919 -12.783 1.00 98.12 90 LYS A C 1
ATOM 733 O O . LYS A 1 90 ? 8.403 2.942 -11.556 1.00 98.12 90 LYS A O 1
ATOM 738 N N . GLN A 1 91 ? 7.380 3.174 -13.540 1.00 98.19 91 GLN A N 1
ATOM 739 C CA . GLN A 1 91 ? 6.075 3.532 -12.972 1.00 98.19 91 GLN A CA 1
ATOM 740 C C . GLN A 1 91 ? 5.514 2.424 -12.073 1.00 98.19 91 GLN A C 1
ATOM 742 O O . GLN A 1 91 ? 4.939 2.701 -11.018 1.00 98.19 91 GLN A O 1
ATOM 747 N N . LYS A 1 92 ? 5.682 1.156 -12.459 1.00 98.19 92 LYS A N 1
ATOM 748 C CA . LYS A 1 92 ? 5.255 0.009 -11.648 1.00 98.19 92 LYS A CA 1
ATOM 749 C C . LYS A 1 92 ? 6.030 -0.072 -10.331 1.00 98.19 92 LYS A C 1
ATOM 751 O O . LYS A 1 92 ? 5.432 -0.320 -9.282 1.00 98.19 92 LYS A O 1
ATOM 756 N N . LEU A 1 93 ? 7.342 0.150 -10.375 1.00 98.38 93 LEU A N 1
ATOM 757 C CA . LEU A 1 93 ? 8.187 0.186 -9.183 1.00 98.38 93 LEU A CA 1
ATOM 758 C C . LEU A 1 93 ? 7.822 1.359 -8.271 1.00 98.38 93 LEU A C 1
ATOM 760 O O . LEU A 1 93 ? 7.695 1.160 -7.066 1.00 98.38 93 LEU A O 1
ATOM 764 N N . GLU A 1 94 ? 7.583 2.547 -8.826 1.00 98.38 94 GLU A N 1
ATOM 765 C CA . GLU A 1 94 ? 7.153 3.724 -8.062 1.00 98.38 94 GLU A CA 1
ATOM 766 C C . GLU A 1 94 ? 5.825 3.476 -7.337 1.00 98.38 94 GLU A C 1
ATOM 768 O O . GLU A 1 94 ? 5.732 3.741 -6.138 1.00 98.38 94 GLU A O 1
ATOM 773 N N . LYS A 1 95 ? 4.830 2.878 -8.008 1.00 98.25 95 LYS A N 1
ATOM 774 C CA . LYS A 1 95 ? 3.564 2.477 -7.366 1.00 98.25 95 LYS A CA 1
ATOM 775 C C . LYS A 1 95 ? 3.788 1.483 -6.224 1.00 98.25 95 LYS A C 1
ATOM 777 O O . LYS A 1 95 ? 3.270 1.677 -5.130 1.00 98.25 95 LYS A O 1
ATOM 782 N N . CYS A 1 96 ? 4.614 0.461 -6.446 1.00 98.38 96 CYS A N 1
ATOM 783 C CA . CYS A 1 96 ? 4.954 -0.526 -5.417 1.00 98.38 96 CYS A CA 1
ATOM 784 C C . CYS A 1 96 ? 5.653 0.116 -4.205 1.00 98.38 96 CYS A C 1
ATOM 786 O O . CYS A 1 96 ? 5.370 -0.233 -3.057 1.00 98.38 96 CYS A O 1
ATOM 788 N N . ILE A 1 97 ? 6.553 1.077 -4.436 1.00 98.56 97 ILE A N 1
ATOM 789 C CA . ILE A 1 97 ? 7.209 1.834 -3.364 1.00 98.56 97 ILE A CA 1
ATOM 790 C C . ILE A 1 97 ? 6.176 2.654 -2.586 1.00 98.56 97 ILE A C 1
ATOM 792 O O . ILE A 1 97 ? 6.166 2.586 -1.359 1.00 98.56 97 ILE A O 1
ATOM 796 N N . GLN A 1 98 ? 5.279 3.368 -3.271 1.00 98.44 98 GLN A N 1
ATOM 797 C CA . GLN A 1 98 ? 4.218 4.154 -2.632 1.00 98.44 98 GLN A CA 1
ATOM 798 C C . GLN A 1 98 ? 3.299 3.286 -1.759 1.00 98.44 98 GLN A C 1
ATOM 800 O O . GLN A 1 98 ? 3.021 3.642 -0.614 1.00 98.44 98 GLN A O 1
ATOM 805 N N . GLU A 1 99 ? 2.878 2.120 -2.252 1.00 98.25 99 GLU A N 1
ATOM 806 C CA . GLU A 1 99 ? 2.070 1.165 -1.483 1.00 98.25 99 GLU A CA 1
ATOM 807 C C . GLU A 1 99 ? 2.814 0.661 -0.239 1.00 98.25 99 GLU A C 1
ATOM 809 O O . GLU A 1 99 ? 2.258 0.647 0.861 1.00 98.25 99 GLU A O 1
ATOM 814 N N . LYS A 1 100 ? 4.097 0.301 -0.377 1.00 98.31 100 LYS A N 1
ATOM 815 C CA . LYS A 1 100 ? 4.929 -0.126 0.757 1.00 98.31 100 LYS A CA 1
ATOM 816 C C . LYS A 1 100 ? 5.125 0.982 1.786 1.00 98.31 100 LYS A C 1
ATOM 818 O O . LYS A 1 100 ? 5.098 0.691 2.979 1.00 98.31 100 LYS A O 1
ATOM 823 N N . MET A 1 101 ? 5.305 2.227 1.348 1.00 98.38 101 MET A N 1
ATOM 824 C CA . MET A 1 101 ? 5.414 3.380 2.242 1.00 98.38 101 MET A CA 1
ATOM 825 C C . MET A 1 101 ? 4.118 3.594 3.026 1.00 98.38 101 MET A C 1
ATOM 827 O O . MET A 1 101 ? 4.165 3.653 4.251 1.00 98.38 101 MET A O 1
ATOM 831 N N . LYS A 1 102 ? 2.960 3.588 2.354 1.00 97.44 102 LYS A N 1
ATOM 832 C CA . LYS A 1 102 ? 1.647 3.701 3.012 1.00 97.44 102 LYS A CA 1
ATOM 833 C C . LYS A 1 102 ? 1.404 2.571 4.019 1.00 97.44 102 LYS A C 1
ATOM 835 O O . LYS A 1 102 ? 0.907 2.799 5.125 1.00 97.44 102 LYS A O 1
ATOM 840 N N . ASN A 1 103 ? 1.777 1.343 3.661 1.00 97.06 103 ASN A N 1
ATOM 841 C CA . ASN A 1 103 ? 1.690 0.201 4.570 1.00 97.06 103 ASN A CA 1
ATOM 842 C C . ASN A 1 103 ? 2.597 0.398 5.791 1.00 97.06 103 ASN A C 1
ATOM 844 O O . ASN A 1 103 ? 2.163 0.167 6.917 1.00 97.06 103 ASN A O 1
ATOM 848 N N . LEU A 1 104 ? 3.831 0.866 5.592 1.00 97.75 104 LEU A N 1
ATOM 849 C CA . LEU A 1 104 ? 4.764 1.138 6.684 1.00 97.75 104 LEU A CA 1
ATOM 850 C C . LEU A 1 104 ? 4.237 2.228 7.628 1.00 97.75 104 LEU A C 1
ATOM 852 O O . LEU A 1 104 ? 4.286 2.044 8.842 1.00 97.75 104 LEU A O 1
ATOM 856 N N . GLU A 1 105 ? 3.697 3.323 7.094 1.00 95.12 105 GLU A N 1
ATOM 857 C CA . GLU A 1 105 ? 3.058 4.386 7.882 1.00 95.12 105 GLU A CA 1
ATOM 858 C C . GLU A 1 105 ? 1.903 3.838 8.729 1.00 95.12 105 GLU A C 1
ATOM 860 O O . GLU A 1 105 ? 1.818 4.120 9.928 1.00 95.12 105 GLU A O 1
ATOM 865 N N . THR A 1 106 ? 1.071 2.976 8.136 1.00 91.25 106 THR A N 1
ATOM 866 C CA . THR A 1 106 ? -0.024 2.296 8.841 1.00 91.25 106 THR A CA 1
ATOM 867 C C . THR A 1 106 ? 0.519 1.427 9.979 1.00 91.25 106 THR A C 1
ATOM 869 O O . THR A 1 106 ? 0.063 1.547 11.115 1.00 91.25 106 THR A O 1
ATOM 872 N N . LEU A 1 107 ? 1.549 0.611 9.725 1.00 94.94 107 LEU A N 1
ATOM 873 C CA . LEU A 1 107 ? 2.186 -0.237 10.743 1.00 94.94 107 LEU A CA 1
ATOM 874 C C . LEU A 1 107 ? 2.810 0.581 11.884 1.00 94.94 107 LEU A C 1
ATOM 876 O O . LEU A 1 107 ? 2.708 0.198 13.050 1.00 94.94 107 LEU A O 1
ATOM 880 N N . ILE A 1 108 ? 3.451 1.708 11.570 1.00 93.50 108 ILE A N 1
ATOM 881 C CA . ILE A 1 108 ? 4.033 2.607 12.572 1.00 93.50 108 ILE A CA 1
ATOM 882 C C . ILE A 1 108 ? 2.930 3.211 13.444 1.00 93.50 108 ILE A C 1
ATOM 884 O O . ILE A 1 108 ? 3.047 3.179 14.673 1.00 93.50 108 ILE A O 1
ATOM 888 N N . SER A 1 109 ? 1.850 3.710 12.836 1.00 89.19 109 SER A N 1
ATOM 889 C CA . SER A 1 109 ? 0.687 4.228 13.569 1.00 89.19 109 SER A CA 1
ATOM 890 C C . SER A 1 109 ? 0.102 3.164 14.501 1.00 89.19 109 SER A C 1
ATOM 892 O O . SER A 1 109 ? -0.154 3.427 15.685 1.00 89.19 109 SER A O 1
ATOM 894 N N . GLN A 1 110 ? -0.006 1.924 14.011 1.00 90.75 110 GLN A N 1
ATOM 895 C CA . GLN A 1 110 ? -0.468 0.803 14.817 1.00 90.75 110 GLN A CA 1
ATOM 896 C C . GLN A 1 110 ? 0.448 0.546 16.012 1.00 90.75 110 GLN A C 1
ATOM 898 O O . GLN A 1 110 ? -0.009 0.535 17.157 1.00 90.75 110 GLN A O 1
ATOM 903 N N . TYR A 1 111 ? 1.750 0.408 15.770 1.00 92.56 111 TYR A N 1
ATOM 904 C CA . TYR A 1 111 ? 2.742 0.171 16.814 1.00 92.56 111 TYR A CA 1
ATOM 905 C C . TYR A 1 111 ? 2.727 1.257 17.898 1.00 92.56 111 TYR A C 1
ATOM 907 O O . TYR A 1 111 ? 2.745 0.945 19.093 1.00 92.56 111 TYR A O 1
ATOM 915 N N . ILE A 1 112 ? 2.656 2.531 17.502 1.00 91.69 112 ILE A N 1
ATOM 916 C CA . ILE A 1 112 ? 2.583 3.660 18.435 1.00 91.69 112 ILE A CA 1
ATOM 917 C C . ILE A 1 112 ? 1.312 3.565 19.288 1.00 91.69 112 ILE A C 1
ATOM 919 O O . ILE A 1 112 ? 1.398 3.661 20.516 1.00 91.69 112 ILE A O 1
ATOM 923 N N . SER A 1 113 ? 0.157 3.325 18.664 1.00 89.75 113 SER A N 1
ATOM 924 C CA . SER A 1 113 ? -1.132 3.173 19.352 1.00 89.75 113 SER A CA 1
ATOM 925 C C . SER A 1 113 ? -1.105 2.030 20.372 1.00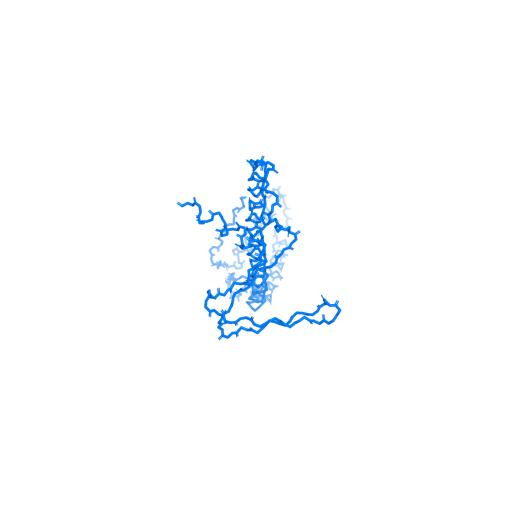 89.75 113 SER A C 1
ATOM 927 O O . SER A 1 113 ? -1.466 2.221 21.535 1.00 89.75 113 SER A O 1
ATOM 929 N N . PHE A 1 114 ? -0.567 0.868 19.993 1.00 89.94 114 PHE A N 1
ATOM 930 C CA . PHE A 1 114 ? -0.394 -0.273 20.896 1.00 89.94 114 PHE A CA 1
ATOM 931 C C . PHE A 1 114 ? 0.551 0.027 22.061 1.00 89.94 114 PHE A C 1
ATOM 933 O O . PHE A 1 114 ? 0.241 -0.270 23.218 1.00 89.94 114 PHE A O 1
ATOM 940 N N . LYS A 1 115 ? 1.710 0.637 21.788 1.00 90.31 115 LYS A N 1
ATOM 941 C CA . LYS A 1 115 ? 2.692 0.978 22.825 1.00 90.31 115 LYS A CA 1
ATOM 942 C C . LYS A 1 115 ? 2.101 1.942 23.854 1.00 90.31 115 LYS A C 1
ATOM 944 O O . LYS A 1 115 ? 2.329 1.775 25.055 1.00 90.31 115 LYS A O 1
ATOM 949 N N . ARG A 1 116 ? 1.319 2.923 23.398 1.00 87.69 116 ARG A N 1
ATOM 950 C CA . ARG A 1 116 ? 0.605 3.866 24.269 1.00 87.69 116 ARG A CA 1
ATOM 951 C C . ARG A 1 116 ? -0.471 3.168 25.099 1.00 87.69 116 ARG A C 1
ATOM 953 O O . ARG A 1 116 ? -0.538 3.421 26.301 1.00 87.69 116 ARG A O 1
ATOM 960 N N . LEU A 1 117 ? -1.245 2.255 24.508 1.00 88.88 117 LEU A N 1
ATOM 961 C CA . LEU A 1 117 ? -2.263 1.485 25.231 1.00 88.88 117 LEU A CA 1
ATOM 962 C C . LEU A 1 117 ? -1.633 0.674 26.369 1.00 88.88 117 LEU A C 1
ATOM 964 O O . LEU A 1 117 ? -2.106 0.713 27.504 1.00 88.88 117 LEU A O 1
ATOM 968 N N . LEU A 1 118 ? -0.517 -0.007 26.090 1.00 87.94 118 LEU A N 1
ATOM 969 C CA . LEU A 1 118 ? 0.234 -0.758 27.098 1.00 87.94 118 LEU A CA 1
ATOM 970 C C . LEU A 1 118 ? 0.785 0.145 28.206 1.00 87.94 118 LEU A C 1
ATOM 972 O O . LEU A 1 118 ? 0.770 -0.243 29.373 1.00 87.94 118 LEU A O 1
ATOM 976 N N . HIS A 1 119 ? 1.263 1.343 27.860 1.00 86.50 119 HIS A N 1
ATOM 977 C CA . HIS A 1 119 ? 1.724 2.314 28.848 1.00 86.50 119 HIS A CA 1
ATOM 978 C C . HIS A 1 119 ? 0.578 2.794 29.750 1.00 86.50 119 HIS A C 1
ATOM 980 O O . HIS A 1 119 ? 0.724 2.769 30.969 1.00 86.50 119 HIS A O 1
ATOM 986 N N . MET A 1 120 ? -0.582 3.142 29.181 1.00 83.69 120 MET A N 1
ATOM 987 C CA . MET A 1 120 ? -1.763 3.511 29.971 1.00 83.69 120 MET A CA 1
ATOM 988 C C . MET A 1 120 ? -2.209 2.368 30.885 1.00 83.69 120 MET A C 1
ATOM 990 O O . MET A 1 120 ? -2.414 2.590 32.074 1.00 83.69 120 MET A O 1
ATOM 994 N N . LYS A 1 121 ? -2.267 1.132 30.375 1.00 83.00 121 LYS A N 1
ATOM 995 C CA . LYS A 1 121 ? -2.646 -0.047 31.167 1.00 83.00 121 LYS A CA 1
ATOM 996 C C . LYS A 1 121 ? -1.715 -0.292 32.360 1.00 83.00 121 LYS A C 1
ATOM 998 O O . LYS A 1 121 ? -2.183 -0.747 33.397 1.00 83.00 121 LYS A O 1
ATOM 1003 N N . ARG A 1 122 ? -0.415 0.009 32.241 1.00 83.12 122 ARG A N 1
ATOM 1004 C CA . ARG A 1 122 ? 0.542 -0.092 33.362 1.00 83.12 122 ARG A CA 1
ATOM 1005 C C . ARG A 1 122 ? 0.282 0.932 34.467 1.00 83.12 122 ARG A C 1
ATOM 1007 O O . ARG A 1 122 ? 0.583 0.640 35.618 1.00 83.12 122 ARG A O 1
ATOM 1014 N N . ASN A 1 123 ? -0.262 2.094 34.115 1.00 75.06 123 ASN A N 1
ATOM 1015 C CA . ASN A 1 123 ? -0.497 3.200 35.042 1.00 75.06 123 ASN A CA 1
ATOM 1016 C C . ASN A 1 123 ? -1.915 3.191 35.645 1.00 75.06 123 ASN A C 1
ATOM 1018 O O . ASN A 1 123 ? -2.194 3.992 36.534 1.00 75.06 123 ASN A O 1
ATOM 1022 N N . LEU A 1 124 ? -2.814 2.312 35.183 1.00 73.88 124 LEU A N 1
ATOM 1023 C CA . LEU A 1 124 ? -4.127 2.135 35.804 1.00 73.88 124 LEU A CA 1
ATOM 1024 C C . LEU A 1 124 ? -4.002 1.381 37.137 1.00 73.88 124 LEU A C 1
ATOM 1026 O O . LEU A 1 124 ? -3.416 0.300 37.214 1.00 73.88 124 LEU A O 1
ATOM 1030 N N . VAL A 1 125 ? -4.608 1.942 38.185 1.00 63.00 125 VAL A N 1
ATOM 1031 C CA . VAL A 1 125 ? -4.787 1.279 39.484 1.00 63.00 125 VAL A CA 1
ATOM 1032 C C . VAL A 1 125 ? -5.730 0.083 39.301 1.00 63.00 125 VAL A C 1
ATOM 1034 O O . VAL A 1 125 ? -6.739 0.181 38.608 1.00 63.00 125 VAL A O 1
ATOM 1037 N N . LYS A 1 126 ? -5.396 -1.062 39.912 1.00 61.88 126 LYS A N 1
ATOM 1038 C CA . LYS A 1 126 ? -6.023 -2.382 39.682 1.00 61.88 126 LYS A CA 1
ATOM 1039 C C . LYS A 1 126 ? -7.531 -2.487 39.994 1.00 61.88 126 LYS A C 1
ATOM 1041 O O . LYS A 1 126 ? -8.108 -3.525 39.677 1.00 61.88 126 LYS A O 1
ATOM 1046 N N . ASP A 1 127 ? -8.152 -1.455 40.563 1.00 55.44 127 ASP A N 1
ATOM 1047 C CA . ASP A 1 127 ? -9.512 -1.501 41.128 1.00 55.44 127 ASP A CA 1
ATOM 1048 C C . ASP A 1 127 ? -10.652 -1.150 40.156 1.00 55.44 127 ASP A C 1
ATOM 1050 O O . ASP A 1 127 ? -11.821 -1.231 40.524 1.00 55.44 127 ASP A O 1
ATOM 1054 N N . GLN A 1 128 ? -10.362 -0.821 38.893 1.00 56.53 128 GLN A N 1
ATOM 1055 C CA . GLN A 1 128 ? -11.389 -0.601 37.863 1.00 56.53 128 GLN A CA 1
ATOM 1056 C C . GLN A 1 128 ? -11.321 -1.694 36.788 1.00 56.53 128 GLN A C 1
ATOM 1058 O O . GLN A 1 128 ? -10.788 -1.487 35.702 1.00 56.53 128 GLN A O 1
ATOM 1063 N N . GLN A 1 129 ? -11.833 -2.890 37.103 1.00 59.91 129 GLN A N 1
ATOM 1064 C CA . GLN A 1 129 ? -11.897 -4.017 36.153 1.00 59.91 129 GLN A CA 1
ATOM 1065 C C . GLN A 1 129 ? -13.238 -4.150 35.414 1.00 59.91 129 GLN A C 1
ATOM 1067 O O . GLN A 1 129 ? -13.394 -5.042 34.582 1.00 59.91 129 GLN A O 1
ATOM 1072 N N . GLN A 1 130 ? -14.216 -3.286 35.689 1.00 68.75 130 GLN A N 1
ATOM 1073 C CA . GLN A 1 130 ? -15.496 -3.311 34.979 1.00 68.75 130 GLN A CA 1
ATOM 1074 C C . GLN A 1 130 ? -15.398 -2.525 33.664 1.00 68.75 130 GLN A C 1
ATOM 1076 O O . GLN A 1 130 ? -14.843 -1.430 33.633 1.00 68.75 130 GLN A O 1
ATOM 1081 N N . GLY A 1 131 ? -15.941 -3.090 32.580 1.00 77.06 131 GLY A N 1
ATOM 1082 C CA . GLY A 1 131 ? -16.004 -2.429 31.269 1.00 77.06 131 GLY A CA 1
ATOM 1083 C C . GLY A 1 131 ? -14.758 -2.577 30.384 1.00 77.06 131 GLY A C 1
ATOM 1084 O O . GLY A 1 131 ? -14.532 -1.738 29.515 1.00 77.06 131 GLY A O 1
ATOM 1085 N N . ILE A 1 132 ? -13.937 -3.616 30.579 1.00 83.12 132 ILE A N 1
ATOM 1086 C CA . ILE A 1 132 ? -12.773 -3.880 29.715 1.00 83.12 132 ILE A CA 1
ATOM 1087 C C . ILE A 1 132 ? -13.221 -4.559 28.416 1.00 83.12 132 ILE A C 1
ATOM 1089 O O . ILE A 1 132 ? -13.792 -5.647 28.445 1.00 83.12 132 ILE A O 1
ATOM 1093 N N . VAL A 1 133 ? -12.875 -3.959 27.276 1.00 88.75 133 VAL A N 1
ATOM 1094 C CA . VAL A 1 133 ? -13.006 -4.571 25.947 1.00 88.75 133 VAL A CA 1
ATOM 1095 C C . VAL A 1 133 ? -11.625 -5.025 25.479 1.00 88.75 133 VAL A C 1
ATOM 1097 O O . VAL A 1 133 ? -10.688 -4.228 25.405 1.00 88.75 133 VAL A O 1
ATOM 1100 N N . ASN A 1 134 ? -11.484 -6.320 25.196 1.00 88.31 134 ASN A N 1
ATOM 1101 C CA . ASN A 1 134 ? -10.232 -6.898 24.711 1.00 88.31 134 ASN A CA 1
ATOM 1102 C C . ASN A 1 134 ? -10.122 -6.783 23.188 1.00 88.31 134 ASN A C 1
ATOM 1104 O O . ASN A 1 134 ? -11.121 -6.777 22.477 1.00 88.31 134 ASN A O 1
ATOM 1108 N N . LEU A 1 135 ? -8.887 -6.725 22.694 1.00 90.56 135 LEU A N 1
ATOM 1109 C CA . LEU A 1 135 ? -8.588 -6.777 21.265 1.00 90.56 135 LEU A CA 1
ATOM 1110 C C . LEU A 1 135 ? -8.640 -8.230 20.751 1.00 90.56 135 LEU A C 1
ATOM 1112 O O . LEU A 1 135 ? -8.233 -9.126 21.496 1.00 90.56 135 LEU A O 1
ATOM 1116 N N . PRO A 1 136 ? -9.031 -8.467 19.484 1.00 93.88 136 PRO A N 1
ATOM 1117 C CA . PRO A 1 136 ? -9.539 -7.494 18.512 1.00 93.88 136 PRO A CA 1
ATOM 1118 C C . PRO A 1 136 ? -11.035 -7.201 18.711 1.00 93.88 136 PRO A C 1
ATOM 1120 O O . PRO A 1 136 ? -11.794 -8.065 19.140 1.00 93.88 136 PRO A O 1
ATOM 1123 N N . PHE A 1 137 ? -11.463 -5.990 18.356 1.00 93.56 137 PHE A N 1
ATOM 1124 C CA . PHE A 1 137 ? -12.872 -5.599 18.357 1.00 93.56 137 PHE A CA 1
ATOM 1125 C C . PHE A 1 137 ? -13.171 -4.669 17.179 1.00 93.56 137 PHE A C 1
ATOM 1127 O O . PHE A 1 137 ? -12.264 -4.071 16.600 1.00 93.56 137 PHE A O 1
ATOM 1134 N N . ILE A 1 138 ? -14.455 -4.522 16.870 1.00 95.25 138 ILE A N 1
ATOM 1135 C CA . ILE A 1 138 ? -14.987 -3.493 15.977 1.00 95.25 138 ILE A CA 1
ATOM 1136 C C . ILE A 1 138 ? -16.035 -2.686 16.740 1.00 95.25 138 ILE A C 1
ATOM 1138 O O . ILE A 1 138 ? -16.669 -3.204 17.661 1.00 95.25 138 ILE A O 1
ATOM 1142 N N . VAL A 1 139 ? -16.210 -1.421 16.378 1.00 94.75 139 VAL A N 1
ATOM 1143 C CA . VAL A 1 139 ? -17.211 -0.536 16.979 1.00 94.75 139 VAL A CA 1
ATOM 1144 C C . VAL A 1 139 ? -18.140 -0.042 15.892 1.00 94.75 139 VAL A C 1
ATOM 1146 O O . VAL A 1 139 ? -17.687 0.477 14.878 1.00 94.75 139 VAL A O 1
ATOM 1149 N N . ILE A 1 140 ? -19.442 -0.153 16.132 1.00 95.38 140 ILE A N 1
ATOM 1150 C CA . ILE A 1 140 ? -20.454 0.508 15.315 1.00 95.38 140 ILE A CA 1
ATOM 1151 C C . ILE A 1 140 ? -20.883 1.768 16.062 1.00 95.38 140 ILE A C 1
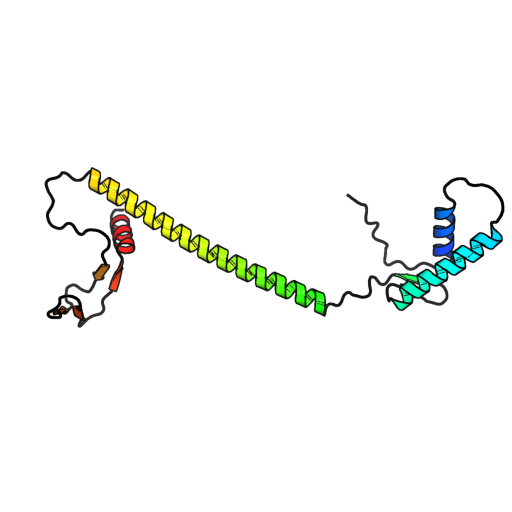ATOM 1153 O O . ILE A 1 140 ? -21.363 1.700 17.193 1.00 95.38 140 ILE A O 1
ATOM 1157 N N . ARG A 1 141 ? -20.659 2.927 15.449 1.00 94.56 141 ARG A N 1
ATOM 1158 C CA . ARG A 1 141 ? -20.999 4.246 15.981 1.00 94.56 141 ARG A CA 1
ATOM 1159 C C . ARG A 1 141 ? -22.188 4.802 15.214 1.00 94.56 141 ARG A C 1
ATOM 1161 O O . ARG A 1 141 ? -22.192 4.795 13.992 1.00 94.56 141 ARG A O 1
ATOM 1168 N N . THR A 1 142 ? -23.171 5.332 15.921 1.00 96.62 142 THR A N 1
ATOM 1169 C CA . THR A 1 142 ? -24.333 5.992 15.320 1.00 96.62 142 THR A CA 1
ATOM 1170 C C . THR A 1 142 ? -24.790 7.156 16.205 1.00 96.62 142 THR A C 1
ATOM 1172 O O . THR A 1 142 ? -24.232 7.350 17.291 1.00 96.62 142 THR A O 1
ATOM 1175 N N . ASP A 1 143 ? -25.744 7.968 15.741 1.00 96.31 143 ASP A N 1
ATOM 1176 C CA . ASP A 1 143 ? -26.278 9.075 16.540 1.00 96.31 143 ASP A CA 1
ATOM 1177 C C . ASP A 1 143 ? -26.991 8.540 17.785 1.00 96.31 143 ASP A C 1
ATOM 1179 O O . ASP A 1 143 ? -27.639 7.494 17.749 1.00 96.31 143 ASP A O 1
ATOM 1183 N N . LYS A 1 144 ? -26.907 9.286 18.886 1.00 95.06 144 LYS A N 1
ATOM 1184 C CA . LYS A 1 144 ? -27.520 8.910 20.167 1.00 95.06 144 LYS A CA 1
ATOM 1185 C C . LYS A 1 144 ? -29.045 8.743 20.105 1.00 95.06 144 LYS A C 1
ATOM 1187 O O . LYS A 1 144 ? -29.600 8.110 20.996 1.00 95.06 144 LYS A O 1
ATOM 1192 N N . ASN A 1 145 ? -29.709 9.339 19.114 1.00 95.38 145 ASN A N 1
ATOM 1193 C CA . ASN A 1 145 ? -31.156 9.246 18.925 1.00 95.38 145 ASN A CA 1
ATOM 1194 C C . ASN A 1 145 ? -31.560 8.160 17.912 1.00 95.38 145 ASN A C 1
ATOM 1196 O O . ASN A 1 145 ? -32.748 8.023 17.637 1.00 95.38 145 ASN A O 1
ATOM 1200 N N . THR A 1 146 ? -30.599 7.419 17.354 1.00 96.12 146 THR A N 1
ATOM 1201 C CA . THR A 1 146 ? -30.851 6.342 16.386 1.00 96.12 146 THR A CA 1
ATOM 1202 C C . THR A 1 146 ? -31.553 5.178 17.069 1.00 96.12 146 THR A C 1
ATOM 1204 O O . THR A 1 146 ? -31.088 4.691 18.103 1.00 96.12 146 THR A O 1
ATOM 1207 N N . ASN A 1 147 ? -32.640 4.691 16.477 1.00 95.81 147 ASN A N 1
ATOM 1208 C CA . ASN A 1 147 ? -33.252 3.439 16.893 1.00 95.81 147 ASN A CA 1
ATOM 1209 C C . ASN A 1 147 ? -32.475 2.264 16.287 1.00 95.81 147 ASN A C 1
ATOM 1211 O O . ASN A 1 147 ? -32.266 2.200 15.072 1.00 95.81 147 ASN A O 1
ATOM 1215 N N . VAL A 1 148 ? -32.035 1.344 17.148 1.00 96.12 148 VAL A N 1
ATOM 1216 C CA . VAL A 1 148 ? -31.242 0.174 16.764 1.00 96.12 148 VAL A CA 1
ATOM 1217 C C . VAL A 1 148 ? -31.997 -1.088 17.146 1.00 96.12 148 VAL A C 1
ATOM 1219 O O . VAL A 1 148 ? -32.162 -1.394 18.327 1.00 96.12 148 VAL A O 1
ATOM 1222 N N . GLU A 1 149 ? -32.411 -1.849 16.140 1.00 96.25 149 GLU A N 1
ATOM 1223 C CA . GLU A 1 149 ? -32.968 -3.186 16.317 1.00 96.25 149 GLU A CA 1
ATOM 1224 C C . GLU A 1 149 ? -31.858 -4.222 16.116 1.00 96.25 149 GLU A C 1
ATOM 1226 O O . GLU A 1 149 ? -31.127 -4.174 15.128 1.00 96.25 149 GLU A O 1
ATOM 1231 N N . CYS A 1 150 ? -31.718 -5.159 17.055 1.00 95.25 150 CYS A N 1
ATOM 1232 C CA . CYS A 1 150 ? -30.744 -6.244 16.979 1.00 95.25 150 CYS A CA 1
ATOM 1233 C C . CYS A 1 150 ? -31.474 -7.583 17.028 1.00 95.25 150 CYS A C 1
ATOM 1235 O O . CYS A 1 150 ? -32.147 -7.897 18.010 1.00 95.25 150 CYS A O 1
ATOM 1237 N N . SER A 1 151 ? -31.317 -8.372 15.970 1.00 95.12 151 SER A N 1
ATOM 1238 C CA . SER A 1 151 ? -31.781 -9.754 15.903 1.00 95.12 151 SER A CA 1
ATOM 1239 C C . SER A 1 151 ? -30.583 -10.691 15.919 1.00 95.12 151 SER A C 1
ATOM 1241 O O . SER A 1 151 ? -29.675 -10.560 15.098 1.00 95.12 151 SER A O 1
ATOM 1243 N N . VAL A 1 152 ? -30.591 -11.644 16.847 1.00 96.44 152 VAL A N 1
ATOM 1244 C CA . VAL A 1 152 ? -29.524 -12.637 17.014 1.00 96.44 152 VAL A CA 1
ATOM 1245 C C . VAL A 1 152 ? -30.068 -14.005 16.630 1.00 96.44 152 VAL A C 1
ATOM 1247 O O . VAL A 1 152 ? -31.167 -14.379 17.048 1.00 96.44 152 VAL A O 1
ATOM 1250 N N . SER A 1 153 ? -29.325 -14.746 15.813 1.00 96.69 153 SER A N 1
ATOM 1251 C CA . SER A 1 153 ? -29.667 -16.129 15.494 1.00 96.69 153 SER A CA 1
ATOM 1252 C C . SER A 1 153 ? -29.589 -17.015 16.738 1.00 96.69 153 SER A C 1
ATOM 1254 O O . SER A 1 153 ? -28.857 -16.739 17.685 1.00 96.69 153 SER A O 1
ATOM 1256 N N . SER A 1 154 ? -30.332 -18.122 16.741 1.00 95.00 154 SER A N 1
ATOM 1257 C CA . SER A 1 154 ? -30.357 -19.047 17.885 1.00 95.00 154 SER A CA 1
ATOM 1258 C C . SER A 1 154 ? -29.005 -19.701 18.186 1.00 95.00 154 SER A C 1
ATOM 1260 O O . SER A 1 154 ? -28.806 -20.192 19.290 1.00 95.00 154 SER A O 1
ATOM 1262 N N . ASP A 1 155 ? -28.105 -19.740 17.203 1.00 95.88 155 ASP A N 1
ATOM 1263 C CA . ASP A 1 155 ? -26.749 -20.277 17.316 1.00 95.88 155 ASP A CA 1
ATOM 1264 C C . ASP A 1 155 ? -25.698 -19.209 17.673 1.00 95.88 155 ASP A C 1
ATOM 1266 O O . ASP A 1 155 ? -24.524 -19.541 17.789 1.00 95.88 155 ASP A O 1
ATOM 1270 N N . GLU A 1 156 ? -26.110 -17.946 17.844 1.00 93.19 156 GLU A N 1
ATOM 1271 C CA . GLU A 1 156 ? -25.249 -16.802 18.182 1.00 93.19 156 GLU A CA 1
ATOM 1272 C C . GLU A 1 156 ? -24.117 -16.526 17.173 1.00 93.19 156 GLU A C 1
ATOM 1274 O O . GLU A 1 156 ? -23.165 -15.806 17.471 1.00 93.19 156 GLU A O 1
ATOM 1279 N N . PHE A 1 157 ? -24.212 -17.053 15.949 1.00 95.12 157 PHE A N 1
ATOM 1280 C CA . PHE A 1 157 ? -23.229 -16.788 14.892 1.00 95.12 157 PHE A CA 1
ATOM 1281 C C . PHE A 1 157 ? -23.633 -15.656 13.949 1.00 95.12 157 PHE A C 1
ATOM 1283 O O . PHE A 1 157 ? -22.786 -15.136 13.219 1.00 95.12 157 PHE A O 1
ATOM 1290 N N . GLN A 1 158 ? -24.907 -15.262 13.939 1.00 95.12 158 GLN A N 1
ATOM 1291 C CA . GLN A 1 158 ? -25.420 -14.212 13.069 1.00 95.12 158 GLN A CA 1
ATOM 1292 C C . GLN A 1 158 ? -26.106 -13.127 13.888 1.00 95.12 158 GLN A C 1
ATOM 1294 O O . GLN A 1 158 ? -26.997 -13.382 14.697 1.00 95.12 158 GLN A O 1
ATOM 1299 N N . TYR A 1 159 ? -25.694 -11.894 13.619 1.00 94.94 159 TYR A N 1
ATOM 1300 C CA . TYR A 1 159 ? -26.257 -10.693 14.210 1.00 94.94 159 TYR A CA 1
ATOM 1301 C C . TYR A 1 159 ? -26.719 -9.791 13.073 1.00 94.94 159 TYR A C 1
ATOM 1303 O O . TYR A 1 159 ? -25.941 -9.465 12.175 1.00 94.94 159 TYR A O 1
ATOM 1311 N N . ILE A 1 160 ? -27.988 -9.401 13.107 1.00 95.75 160 ILE A N 1
ATOM 1312 C CA . ILE A 1 160 ? -28.579 -8.460 12.162 1.00 95.75 160 ILE A CA 1
ATOM 1313 C C . ILE A 1 160 ? -28.918 -7.201 12.943 1.00 95.75 160 ILE A C 1
ATOM 1315 O O . ILE A 1 160 ? -29.762 -7.229 13.838 1.00 95.75 160 ILE A O 1
ATOM 1319 N N . PHE A 1 161 ? -28.246 -6.109 12.592 1.00 96.12 161 PHE A N 1
ATOM 1320 C CA . PHE A 1 161 ? -28.505 -4.791 13.150 1.00 96.12 161 PHE A CA 1
ATOM 1321 C C . PHE A 1 161 ? -29.231 -3.934 12.114 1.00 96.12 161 PHE A C 1
ATOM 1323 O O . PHE A 1 161 ? -28.716 -3.727 11.013 1.00 96.12 161 PHE A O 1
ATOM 1330 N N . THR A 1 162 ? -30.401 -3.418 12.478 1.00 95.81 162 THR A N 1
ATOM 1331 C CA . THR A 1 162 ? -31.157 -2.449 11.682 1.00 95.81 162 THR A CA 1
ATOM 1332 C C . THR A 1 162 ? -31.063 -1.092 12.362 1.00 95.81 162 THR A C 1
ATOM 1334 O O . THR A 1 162 ? -31.396 -0.961 13.538 1.00 95.81 162 THR A O 1
ATOM 1337 N N . PHE A 1 163 ? -30.612 -0.088 11.615 1.00 97.25 163 PHE A N 1
ATOM 1338 C CA . PHE A 1 163 ? -30.482 1.292 12.073 1.00 97.25 163 PHE A CA 1
ATOM 1339 C C . PHE A 1 163 ? -31.436 2.168 11.262 1.00 97.25 163 PHE A C 1
ATOM 1341 O O . PHE A 1 163 ? -31.477 2.052 10.036 1.00 97.25 163 PHE A O 1
ATOM 1348 N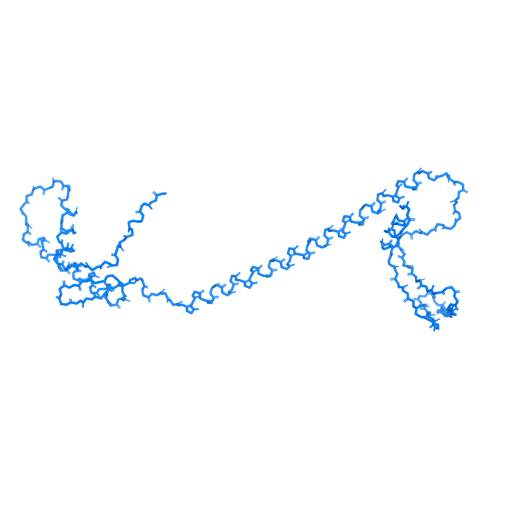 N . ASP A 1 164 ? -32.183 3.050 11.923 1.00 96.56 164 ASP A N 1
ATOM 1349 C CA . ASP A 1 164 ? -33.037 4.032 11.237 1.00 96.56 164 ASP A CA 1
ATOM 1350 C C . ASP A 1 164 ? -32.270 5.283 10.763 1.00 96.56 164 ASP A C 1
ATOM 1352 O O . ASP A 1 164 ? -32.761 6.037 9.922 1.00 96.56 164 ASP A O 1
ATOM 1356 N N . CYS A 1 165 ? -31.039 5.465 11.249 1.00 96.19 165 CYS A N 1
ATOM 1357 C CA . CYS A 1 165 ? -30.113 6.527 10.867 1.00 96.19 165 CYS A CA 1
ATOM 1358 C C . CYS A 1 165 ? -28.762 5.951 10.392 1.00 96.19 165 CYS A C 1
ATOM 1360 O O . CYS A 1 165 ? -28.443 4.792 10.669 1.00 96.19 165 CYS A O 1
ATOM 1362 N N . PRO A 1 166 ? -27.926 6.749 9.696 1.00 96.62 166 PRO A N 1
ATOM 1363 C CA . PRO A 1 166 ? -26.586 6.325 9.302 1.00 96.62 166 PRO A CA 1
ATOM 1364 C C . PRO A 1 166 ? -25.714 5.892 10.488 1.00 96.62 166 PRO A C 1
ATOM 1366 O O . PRO A 1 166 ? -25.792 6.436 11.593 1.00 96.62 166 PRO A O 1
ATOM 1369 N N . PHE A 1 167 ? -24.829 4.935 10.234 1.00 96.38 167 PHE A N 1
ATOM 1370 C CA . PHE A 1 167 ? -23.832 4.467 11.188 1.00 96.38 167 PHE A CA 1
ATOM 1371 C C . PHE A 1 167 ? -22.453 4.401 10.530 1.00 96.38 167 PHE A C 1
ATOM 1373 O O . PHE A 1 167 ? -22.314 4.397 9.308 1.00 96.38 167 PHE A O 1
ATOM 1380 N N . GLU A 1 168 ? -21.428 4.326 11.364 1.00 96.31 168 GLU A N 1
ATOM 1381 C CA . GLU A 1 168 ? -20.032 4.193 10.979 1.00 96.31 168 GLU A CA 1
ATOM 1382 C C . GLU A 1 168 ? -19.442 2.961 11.661 1.00 96.31 168 GLU A C 1
ATOM 1384 O O . GLU A 1 168 ? -19.700 2.716 12.839 1.00 96.31 168 GLU A O 1
ATOM 1389 N N . ILE A 1 169 ? -18.624 2.200 10.938 1.00 96.06 169 ILE A N 1
ATOM 1390 C CA . ILE A 1 169 ? -17.877 1.075 11.502 1.00 96.06 169 ILE A CA 1
ATOM 1391 C C . ILE A 1 169 ? -16.433 1.523 11.674 1.00 96.06 169 ILE A C 1
ATOM 1393 O O . ILE A 1 169 ? -15.806 1.963 10.716 1.00 96.06 169 ILE A O 1
ATOM 1397 N N . LEU A 1 170 ? -15.925 1.398 12.894 1.00 94.94 170 LEU A N 1
ATOM 1398 C CA . LEU A 1 170 ? -14.547 1.694 13.254 1.00 94.94 170 LEU A CA 1
ATOM 1399 C C . LEU A 1 170 ? -13.861 0.393 13.659 1.00 94.94 170 LEU A C 1
ATOM 1401 O O . LEU A 1 170 ? -14.410 -0.390 14.443 1.00 94.94 170 LEU A O 1
ATOM 1405 N N . ASP A 1 171 ? -12.650 0.171 13.165 1.00 93.56 171 ASP A N 1
ATOM 1406 C CA . ASP A 1 171 ? -11.813 -0.910 13.672 1.00 93.56 171 ASP A CA 1
ATOM 1407 C C . ASP A 1 171 ? -11.145 -0.514 15.002 1.00 93.56 171 ASP A C 1
ATOM 1409 O O . ASP A 1 171 ? -11.195 0.634 15.464 1.00 93.56 171 ASP A O 1
ATOM 1413 N N . ASN A 1 172 ? -10.503 -1.480 15.654 1.00 91.50 172 ASN A N 1
ATOM 1414 C CA . ASN A 1 172 ? -9.795 -1.219 16.899 1.00 91.50 172 ASN A CA 1
ATOM 1415 C C . ASN A 1 172 ? -8.661 -0.192 16.747 1.00 91.50 172 ASN A C 1
ATOM 1417 O O . ASN A 1 172 ? -8.318 0.468 17.727 1.00 91.50 172 ASN A O 1
ATOM 1421 N N . MET A 1 173 ? -8.056 -0.058 15.565 1.00 88.69 173 MET A N 1
ATOM 1422 C CA . MET A 1 173 ? -6.931 0.847 15.354 1.00 88.69 173 MET A CA 1
ATOM 1423 C C . MET A 1 173 ? -7.379 2.298 15.259 1.00 88.69 173 MET A C 1
ATOM 1425 O O . MET A 1 173 ? -6.805 3.152 15.934 1.00 88.69 173 MET A O 1
ATOM 1429 N N . GLU A 1 174 ? -8.437 2.566 14.502 1.00 89.69 174 GLU A N 1
ATOM 1430 C CA . GLU A 1 174 ? -9.067 3.878 14.404 1.00 89.69 174 GLU A CA 1
ATOM 1431 C C . GLU A 1 174 ? -9.589 4.347 15.762 1.00 89.69 174 GLU A C 1
ATOM 1433 O O . GLU A 1 174 ? -9.426 5.513 16.128 1.00 89.69 174 GLU A O 1
ATOM 1438 N N . VAL A 1 175 ? -10.182 3.437 16.543 1.00 91.75 175 VAL A N 1
ATOM 1439 C CA . VAL A 1 175 ? -10.627 3.743 17.908 1.00 91.75 175 VAL A CA 1
ATOM 1440 C C . VAL A 1 175 ? -9.440 4.125 18.787 1.00 91.75 175 VAL A C 1
ATOM 1442 O O . VAL A 1 175 ? -9.491 5.158 19.457 1.00 91.75 175 VAL A O 1
ATOM 1445 N N . LEU A 1 176 ? -8.359 3.338 18.769 1.00 90.44 176 LEU A N 1
ATOM 1446 C CA . LEU A 1 176 ? -7.165 3.648 19.553 1.00 90.44 176 LEU A CA 1
ATOM 1447 C C . LEU A 1 176 ? -6.553 4.987 19.138 1.00 90.44 176 LEU A C 1
ATOM 1449 O O . LEU A 1 176 ? -6.207 5.772 20.012 1.00 90.44 176 LEU A O 1
ATOM 1453 N N . GLN A 1 177 ? -6.469 5.285 17.842 1.00 86.81 177 GLN A N 1
ATOM 1454 C CA . GLN A 1 177 ? -5.943 6.558 17.354 1.00 86.81 177 GLN A CA 1
ATOM 1455 C C . GLN A 1 177 ? -6.793 7.746 17.841 1.00 86.81 177 GLN A C 1
ATOM 1457 O O . GLN A 1 177 ? -6.261 8.674 18.457 1.00 86.81 177 GLN A O 1
ATOM 1462 N N . LYS A 1 178 ? -8.122 7.670 17.682 1.00 87.25 178 LYS A N 1
ATOM 1463 C CA . LYS A 1 178 ? -9.065 8.706 18.145 1.00 87.25 178 LYS A CA 1
ATOM 1464 C C . LYS A 1 178 ? -9.047 8.895 19.665 1.00 87.25 178 LYS A C 1
ATOM 1466 O O . LYS A 1 178 ? -9.259 10.009 20.142 1.00 87.25 178 LYS A O 1
ATOM 1471 N N . MET A 1 179 ? -8.783 7.848 20.452 1.00 84.50 179 MET A N 1
ATOM 1472 C CA . MET A 1 179 ? -8.632 7.975 21.912 1.00 84.50 179 MET A CA 1
ATOM 1473 C C . MET A 1 179 ? -7.460 8.878 22.320 1.00 84.50 179 MET A C 1
ATOM 1475 O O . MET A 1 179 ? -7.470 9.411 23.432 1.00 84.50 179 MET A O 1
ATOM 1479 N N . TYR A 1 180 ? -6.452 9.034 21.458 1.00 73.88 180 TYR A N 1
ATOM 1480 C CA . TYR A 1 180 ? -5.295 9.888 21.720 1.00 73.88 180 TYR A CA 1
ATOM 1481 C C . TYR A 1 180 ? -5.440 11.285 21.123 1.00 73.88 180 TYR A C 1
ATOM 1483 O O . TYR A 1 180 ? -5.052 12.237 21.787 1.00 73.88 180 TYR A O 1
ATOM 1491 N N . GLU A 1 181 ? -6.016 11.420 19.926 1.00 73.31 181 GLU A N 1
ATOM 1492 C CA . GLU A 1 181 ? -6.233 12.733 19.291 1.00 73.31 181 GLU A CA 1
ATOM 1493 C C . GLU A 1 181 ? -7.141 13.642 20.131 1.00 73.31 181 GLU A C 1
ATOM 1495 O O . GLU A 1 181 ? -6.905 14.837 20.215 1.00 73.31 181 GLU A O 1
ATOM 1500 N N . ASN A 1 182 ? -8.130 13.077 20.828 1.00 60.56 182 ASN A N 1
ATOM 1501 C CA . ASN A 1 182 ? -9.051 13.840 21.681 1.00 60.56 182 ASN A CA 1
ATOM 1502 C C . ASN A 1 182 ? -8.496 14.163 23.087 1.00 60.56 182 ASN A C 1
ATOM 1504 O O . ASN A 1 182 ? -9.262 14.566 23.964 1.00 60.56 182 ASN A O 1
ATOM 1508 N N . LYS A 1 183 ? -7.206 13.905 23.351 1.00 56.19 183 LYS A N 1
ATOM 1509 C CA . LYS A 1 183 ? -6.547 14.199 24.639 1.00 56.19 183 LYS A CA 1
ATOM 1510 C C . LYS A 1 183 ? -5.558 15.372 24.583 1.00 56.19 183 LYS A C 1
ATOM 1512 O O . LYS A 1 183 ? -4.998 15.689 25.633 1.00 56.19 183 LYS A O 1
ATOM 1517 N N . GLU A 1 184 ? -5.344 15.979 23.415 1.00 42.88 184 GLU A N 1
ATOM 1518 C CA . GLU A 1 184 ? -4.688 17.293 23.261 1.00 42.88 184 GLU A CA 1
ATOM 1519 C C . GLU A 1 184 ? -5.733 18.414 23.223 1.00 42.88 184 GLU A C 1
ATOM 1521 O O . GLU A 1 184 ? -5.442 19.488 23.796 1.00 42.88 184 GLU A O 1
#

InterPro domains:
  IPR014889 Transcription factor DP, C-terminal [PF08781] (82-180)
  IPR014889 Transcription factor DP, C-terminal [SM01138] (81-183)
  IPR014889 Transcription factor DP, C-terminal [cd14458] (85-179)
  IPR015648 Transcription factor DP [PTHR12548] (31-181)
  IPR036388 Winged helix-like DNA-binding domain superfamily [G3DSA:1.10.10.10] (6-77)
  IPR036390 Winged helix DNA-binding domain superfamily [SSF46785] (14-71)
  IPR037241 E2F-DP heterodimerization region [SSF144074] (82-182)
  IPR038168 Transcription factor DP, C-terminal domain superfamily [G3DSA:1.20.140.80] (78-184)

Radius of gyration: 41.1 Å; chains: 1; bounding box: 96×38×97 Å

Sequence (184 aa):
MYSVATFELGKSSDEKIFDTVFKELHRDGDHVQEISPNRKNINRRLGDVLNSFEAIGMILKGRNIVKWIGYPNYDKEEEEAEKKTLTDEKQKLEKCIQEKMKNLETLISQYISFKRLLHMKRNLVKDQQQGIVNLPFIVIRTDKNTNVECSVSSDEFQYIFTFDCPFEILDNMEVLQKMYENKE

pLDDT: mean 82.17, std 16.55, range [27.0, 98.56]